Protein AF-0000000083316986 (afdb_homodimer)

Secondary structure (DSSP, 8-state):
----EEEEEEEEE---GGGGGT---TT-SS-TT---HHHHHTT-TTEEEEE-TTEEEEE-TTSB--SGGGEEE--GGGS-TT--HHHHHHHHHHHHHHHHHHHHHHHHHHHHHHTT-/----EEEEEEEEE---GGGGGT---TT-SS-TT---HHHHHTT-TTEEEEE--SEEEEE-TTSB--SGGGEEE--GGGS-TT--HHHHHHHHHHHHHHHHHHHHHHHHHHHHHHTT-

Structure (mmCIF, N/CA/C/O backbone):
data_AF-0000000083316986-model_v1
#
loop_
_entity.id
_entity.type
_entity.pdbx_description
1 polymer 'Uncharacterized protein'
#
loop_
_atom_site.group_PDB
_atom_site.id
_atom_site.type_symbol
_atom_site.label_atom_id
_atom_site.label_alt_id
_atom_site.label_comp_id
_atom_site.label_asym_id
_atom_site.label_entity_id
_atom_site.label_seq_id
_atom_site.pdbx_PDB_ins_code
_atom_site.Cartn_x
_atom_site.Cartn_y
_atom_site.Cartn_z
_atom_site.occupancy
_atom_site.B_iso_or_equiv
_atom_site.auth_seq_id
_atom_site.auth_comp_id
_atom_site.auth_asym_id
_atom_site.auth_atom_id
_atom_site.pdbx_PDB_model_num
ATOM 1 N N . MET A 1 1 ? -12.305 3.221 -19.312 1 40.53 1 MET A N 1
ATOM 2 C CA . MET A 1 1 ? -11.391 2.355 -18.562 1 40.53 1 MET A CA 1
ATOM 3 C C . MET A 1 1 ? -11.406 2.691 -17.078 1 40.53 1 MET A C 1
ATOM 5 O O . MET A 1 1 ? -11.281 3.857 -16.703 1 40.53 1 MET A O 1
ATOM 9 N N . SER A 1 2 ? -12.07 1.958 -16.297 1 53.31 2 SER A N 1
ATOM 10 C CA . SER A 1 2 ? -12.219 2.295 -14.875 1 53.31 2 SER A CA 1
ATOM 11 C C . SER A 1 2 ? -10.852 2.475 -14.211 1 53.31 2 SER A C 1
ATOM 13 O O . SER A 1 2 ? -9.992 1.601 -14.305 1 53.31 2 SER A O 1
ATOM 15 N N . THR A 1 3 ? -10.484 3.779 -13.906 1 81.5 3 THR A N 1
ATOM 16 C CA . THR A 1 3 ? -9.156 4.102 -13.398 1 81.5 3 THR A CA 1
ATOM 17 C C . THR A 1 3 ? -9.047 3.77 -11.914 1 81.5 3 THR A C 1
ATOM 19 O O . THR A 1 3 ? -10.008 3.961 -11.156 1 81.5 3 THR A O 1
ATOM 22 N N . PHE A 1 4 ? -8.289 2.762 -11.609 1 90.69 4 PHE A N 1
ATOM 23 C CA . PHE A 1 4 ? -8.008 2.459 -10.211 1 90.69 4 PHE A CA 1
ATOM 24 C C . PHE A 1 4 ? -6.684 3.076 -9.773 1 90.69 4 PHE A C 1
ATOM 26 O O . PHE A 1 4 ? -5.879 3.482 -10.617 1 90.69 4 PHE A O 1
ATOM 33 N N . THR A 1 5 ? -6.695 3.309 -8.461 1 94.31 5 THR A N 1
ATOM 34 C CA . THR A 1 5 ? -5.473 3.785 -7.828 1 94.31 5 THR A CA 1
ATOM 35 C C . THR A 1 5 ? -5.102 2.91 -6.633 1 94.31 5 THR A C 1
ATOM 37 O O . THR A 1 5 ? -5.969 2.523 -5.852 1 94.31 5 THR A O 1
ATOM 40 N N . HIS A 1 6 ? -3.85 2.553 -6.59 1 97.38 6 HIS A N 1
ATOM 41 C CA . HIS A 1 6 ? -3.402 1.871 -5.383 1 97.38 6 HIS A CA 1
ATOM 42 C C . HIS A 1 6 ? -3.041 2.869 -4.289 1 97.38 6 HIS A C 1
ATOM 44 O O . HIS A 1 6 ? -2.527 3.953 -4.574 1 97.38 6 HIS A O 1
ATOM 50 N N . VAL A 1 7 ? -3.34 2.502 -3.061 1 97.62 7 VAL A N 1
ATOM 51 C CA . VAL A 1 7 ? -2.943 3.291 -1.898 1 97.62 7 VAL A CA 1
ATOM 52 C C . VAL A 1 7 ? -2.293 2.387 -0.856 1 97.62 7 VAL A C 1
ATOM 54 O O . VAL A 1 7 ? -2.605 1.195 -0.778 1 97.62 7 VAL A O 1
ATOM 57 N N . ILE A 1 8 ? -1.372 2.865 -0.133 1 98.31 8 ILE A N 1
ATOM 58 C CA . ILE A 1 8 ? -0.843 2.207 1.057 1 98.31 8 ILE A CA 1
ATOM 59 C C . ILE A 1 8 ? -1.399 2.881 2.311 1 98.31 8 ILE A C 1
ATOM 61 O O . ILE A 1 8 ? -1.263 4.094 2.482 1 98.31 8 ILE A O 1
ATOM 65 N N . LEU A 1 9 ? -1.997 2.072 3.156 1 97.75 9 LEU A N 1
ATOM 66 C CA . LEU A 1 9 ? -2.619 2.584 4.371 1 97.75 9 LEU A CA 1
ATOM 67 C C . LEU A 1 9 ? -1.947 2.004 5.613 1 97.75 9 LEU A C 1
ATOM 69 O O . LEU A 1 9 ? -1.466 0.87 5.59 1 97.75 9 LEU A O 1
ATOM 73 N N . GLU A 1 10 ? -1.905 2.77 6.645 1 96.88 10 GLU A N 1
ATOM 74 C CA . GLU A 1 10 ? -1.65 2.299 8.008 1 96.88 10 GLU A CA 1
ATOM 75 C C . GLU A 1 10 ? -2.953 2.107 8.773 1 96.88 10 GLU A C 1
ATOM 77 O O . GLU A 1 10 ? -3.678 3.072 9.031 1 96.88 10 GLU A O 1
ATOM 82 N N . VAL A 1 11 ? -3.23 0.905 9.125 1 96.19 11 VAL A N 1
ATOM 83 C CA . VAL A 1 11 ? -4.5 0.536 9.75 1 96.19 11 VAL A CA 1
ATOM 84 C C . VAL A 1 11 ? -4.293 0.302 11.242 1 96.19 11 VAL A C 1
ATOM 86 O O . VAL A 1 11 ? -3.322 -0.34 11.648 1 96.19 11 VAL A O 1
ATOM 89 N N . PHE A 1 12 ? -5.234 0.828 12.008 1 95.5 12 PHE A N 1
ATOM 90 C CA . PHE A 1 12 ? -5.191 0.721 13.461 1 95.5 12 PHE A CA 1
ATOM 91 C C . PHE A 1 12 ? -6.512 0.183 14 1 95.5 12 PHE A C 1
ATOM 93 O O . PHE A 1 12 ? -7.543 0.269 13.336 1 95.5 12 PHE A O 1
ATOM 100 N N . CYS A 1 13 ? -6.469 -0.43 15.141 1 94.81 13 CYS A N 1
ATOM 101 C CA . CYS A 1 13 ? -7.652 -0.893 15.852 1 94.81 13 CYS A CA 1
ATOM 102 C C . CYS A 1 13 ? -7.914 -0.037 17.094 1 94.81 13 CYS A C 1
ATOM 104 O O . CYS A 1 13 ? -7.047 0.09 17.953 1 94.81 13 CYS A O 1
ATOM 106 N N . SER A 1 14 ? -9.094 0.547 17.203 1 92.75 14 SER A N 1
ATOM 107 C CA . SER A 1 14 ? -9.438 1.402 18.344 1 92.75 14 SER A CA 1
ATOM 108 C C . SER A 1 14 ? -10.242 0.64 19.391 1 92.75 14 SER A C 1
ATOM 110 O O . SER A 1 14 ? -10.867 1.246 20.25 1 92.75 14 SER A O 1
ATOM 112 N N . PHE A 1 15 ? -10.328 -0.615 19.281 1 91.31 15 PHE A N 1
ATOM 113 C CA . PHE A 1 15 ? -11.016 -1.422 20.281 1 91.31 15 PHE A CA 1
ATOM 114 C C . PHE A 1 15 ? -10.406 -1.208 21.656 1 91.31 15 PHE A C 1
ATOM 116 O O . PHE A 1 15 ? -9.195 -1.34 21.844 1 91.31 15 PHE A O 1
ATOM 123 N N . SER A 1 16 ? -11.258 -0.83 22.578 1 89.31 16 SER A N 1
ATOM 124 C CA . SER A 1 16 ? -10.797 -0.503 23.922 1 89.31 16 SER A CA 1
ATOM 125 C C . SER A 1 16 ? -11.367 -1.472 24.953 1 89.31 16 SER A C 1
ATOM 127 O O . SER A 1 16 ? -12.188 -2.33 24.625 1 89.31 16 SER A O 1
ATOM 129 N N . ASP A 1 17 ? -10.922 -1.308 26.156 1 88.62 17 ASP A N 1
ATOM 130 C CA . ASP A 1 17 ? -11.43 -2.111 27.266 1 88.62 17 ASP A CA 1
ATOM 131 C C . ASP A 1 17 ? -12.93 -1.888 27.469 1 88.62 17 ASP A C 1
ATOM 133 O O . ASP A 1 17 ? -13.648 -2.803 27.875 1 88.62 17 ASP A O 1
ATOM 137 N N . GLU A 1 18 ? -13.375 -0.744 27.188 1 89.94 18 GLU A N 1
ATOM 138 C CA . GLU A 1 18 ? -14.797 -0.436 27.328 1 89.94 18 GLU A CA 1
ATOM 139 C C . GLU A 1 18 ? -15.633 -1.249 26.344 1 89.94 18 GLU A C 1
ATOM 141 O O . GLU A 1 18 ? -16.781 -1.581 26.625 1 89.94 18 GLU A O 1
ATOM 146 N N . ASP A 1 19 ? -14.961 -1.621 25.234 1 89.56 19 ASP A N 1
ATOM 147 C CA . ASP A 1 19 ? -15.664 -2.367 24.188 1 89.56 19 ASP A CA 1
ATOM 148 C C . ASP A 1 19 ? -15.695 -3.859 24.516 1 89.56 19 ASP A C 1
ATOM 150 O O . ASP A 1 19 ? -16.453 -4.613 23.906 1 89.56 19 ASP A O 1
ATOM 154 N N . ALA A 1 20 ? -14.898 -4.246 25.453 1 86.94 20 ALA A N 1
ATOM 155 C CA . ALA A 1 20 ? -14.742 -5.664 25.766 1 86.94 20 ALA A CA 1
ATOM 156 C C . ALA A 1 20 ? -16.078 -6.273 26.203 1 86.94 20 ALA A C 1
ATOM 158 O O . ALA A 1 20 ? -16.312 -7.465 25.984 1 86.94 20 ALA A O 1
ATOM 159 N N . ASN A 1 21 ? -16.875 -5.426 26.797 1 89.56 21 ASN A N 1
ATOM 160 C CA . ASN A 1 21 ? -18.172 -5.902 27.266 1 89.56 21 ASN A CA 1
ATOM 161 C C . ASN A 1 21 ? -19.047 -6.348 26.109 1 89.56 21 ASN A C 1
ATOM 163 O O . ASN A 1 21 ? -19.906 -7.23 26.266 1 89.56 21 ASN A O 1
ATOM 167 N N . GLU A 1 22 ? -18.938 -5.734 24.969 1 89 22 GLU A N 1
ATOM 168 C CA . GLU A 1 22 ? -19.734 -6.062 23.797 1 89 22 GLU A CA 1
ATOM 169 C C . GLU A 1 22 ? -19.125 -7.242 23.031 1 89 22 GLU A C 1
ATOM 171 O O . GLU A 1 22 ? -19.797 -7.859 22.203 1 89 22 GLU A O 1
ATOM 176 N N . GLY A 1 23 ? -17.891 -7.539 23.344 1 88.88 23 GLY A N 1
ATOM 177 C CA . GLY A 1 23 ? -17.203 -8.625 22.656 1 88.88 23 GLY A CA 1
ATOM 178 C C . GLY A 1 23 ? -16.547 -8.195 21.359 1 88.88 23 GLY A C 1
ATOM 179 O O . GLY A 1 23 ? -16.953 -7.191 20.766 1 88.88 23 GLY A O 1
ATOM 180 N N . ALA A 1 24 ? -15.625 -8.922 20.969 1 88.5 24 ALA A N 1
ATOM 181 C CA . ALA A 1 24 ? -14.953 -8.672 19.703 1 88.5 24 ALA A CA 1
ATOM 182 C C . ALA A 1 24 ? -15.805 -9.133 18.531 1 88.5 24 ALA A C 1
ATOM 184 O O . ALA A 1 24 ? -16.531 -10.125 18.641 1 88.5 24 ALA A O 1
ATOM 185 N N . PRO A 1 25 ? -15.695 -8.391 17.453 1 91.31 25 PRO A N 1
ATOM 186 C CA . PRO A 1 25 ? -16.406 -8.891 16.281 1 91.31 25 PRO A CA 1
ATOM 187 C C . PRO A 1 25 ? -15.984 -10.297 15.875 1 91.31 25 PRO A C 1
ATOM 189 O O . PRO A 1 25 ? -14.82 -10.664 16.047 1 91.31 25 PRO A O 1
ATOM 192 N N . SER A 1 26 ? -16.875 -11.07 15.273 1 90.88 26 SER A N 1
ATOM 193 C CA . SER A 1 26 ? -16.609 -12.461 14.922 1 90.88 26 SER A CA 1
ATOM 194 C C . SER A 1 26 ? -15.594 -12.562 13.789 1 90.88 26 SER A C 1
ATOM 196 O O . SER A 1 26 ? -14.914 -13.578 13.648 1 90.88 26 SER A O 1
ATOM 198 N N . TYR A 1 27 ? -15.516 -11.523 13.055 1 91.25 27 TYR A N 1
ATOM 199 C CA . TYR A 1 27 ? -14.625 -11.547 11.898 1 91.25 27 TYR A CA 1
ATOM 200 C C . TYR A 1 27 ? -13.219 -11.125 12.273 1 91.25 27 TYR A C 1
ATOM 202 O O . TYR A 1 27 ? -12.328 -11.062 11.422 1 91.25 27 TYR A O 1
ATOM 210 N N . CYS A 1 28 ? -13.016 -10.805 13.531 1 90.75 28 CYS A N 1
ATOM 211 C CA . CYS A 1 28 ? -11.672 -10.445 13.969 1 90.75 28 CYS A CA 1
ATOM 212 C C . CYS A 1 28 ? -10.742 -11.656 13.914 1 90.75 28 CYS A C 1
ATOM 214 O O . CYS A 1 28 ? -10.844 -12.562 14.734 1 90.75 28 CYS A O 1
ATOM 216 N N . LYS A 1 29 ? -9.867 -11.766 12.953 1 77.06 29 LYS A N 1
ATOM 217 C CA . LYS A 1 29 ? -9.07 -12.945 12.617 1 77.06 29 LYS A CA 1
ATOM 218 C C . LYS A 1 29 ? -7.805 -13.016 13.469 1 77.06 29 LYS A C 1
ATOM 220 O O . LYS A 1 29 ? -7.234 -14.094 13.648 1 77.06 29 LYS A O 1
ATOM 225 N N . ARG A 1 30 ? -7.227 -11.93 13.938 1 79.12 30 ARG A N 1
ATOM 226 C CA . ARG A 1 30 ? -5.922 -11.906 14.594 1 79.12 30 ARG A CA 1
ATOM 227 C C . ARG A 1 30 ? -6.043 -11.438 16.047 1 79.12 30 ARG A C 1
ATOM 229 O O . ARG A 1 30 ? -5.105 -10.867 16.594 1 79.12 30 ARG A O 1
ATOM 236 N N . ASN A 1 31 ? -7.125 -11.711 16.562 1 82 31 ASN A N 1
ATOM 237 C CA . ASN A 1 31 ? -7.387 -11.18 17.906 1 82 31 ASN A CA 1
ATOM 238 C C . ASN A 1 31 ? -7.539 -9.664 17.875 1 82 31 ASN A C 1
ATOM 240 O O . ASN A 1 31 ? -6.969 -8.992 17.016 1 82 31 ASN A O 1
ATOM 244 N N . VAL A 1 32 ? -8.227 -9.219 18.828 1 84.56 32 VAL A N 1
ATOM 245 C CA . VAL A 1 32 ? -8.484 -7.793 18.953 1 84.56 32 VAL A CA 1
ATOM 246 C C . VAL A 1 32 ? -7.168 -7.039 19.125 1 84.56 32 VAL A C 1
ATOM 248 O O . VAL A 1 32 ? -6.273 -7.492 19.844 1 84.56 32 VAL A O 1
ATOM 251 N N . GLY A 1 33 ? -7.078 -5.902 18.422 1 86.75 33 GLY A N 1
ATOM 252 C CA . GLY A 1 33 ? -5.875 -5.094 18.516 1 86.75 33 GLY A CA 1
ATOM 253 C C . GLY A 1 33 ? -4.906 -5.32 17.375 1 86.75 33 GLY A C 1
ATOM 254 O O . GLY A 1 33 ? -3.938 -4.578 17.219 1 86.75 33 GLY A O 1
ATOM 255 N N . ASN A 1 34 ? -5.156 -6.348 16.625 1 89.75 34 ASN A N 1
ATOM 256 C CA . ASN A 1 34 ? -4.328 -6.656 15.461 1 89.75 34 ASN A CA 1
ATOM 257 C C . ASN A 1 34 ? -5.098 -6.461 14.156 1 89.75 34 ASN A C 1
ATOM 259 O O . ASN A 1 34 ? -5.57 -7.426 13.555 1 89.75 34 ASN A O 1
ATOM 263 N N . PRO A 1 35 ? -5.164 -5.215 13.664 1 93.56 35 PRO A N 1
ATOM 264 C CA . PRO A 1 35 ? -6.004 -4.898 12.508 1 93.56 35 PRO A CA 1
ATOM 265 C C . PRO A 1 35 ? -5.406 -5.391 11.195 1 93.56 35 PRO A C 1
ATOM 267 O O . PRO A 1 35 ? -4.234 -5.781 11.148 1 93.56 35 PRO A O 1
ATOM 270 N N . GLY A 1 36 ? -6.148 -5.41 10.203 1 93 36 GLY A N 1
ATOM 271 C CA . GLY A 1 36 ? -5.762 -5.781 8.852 1 93 36 GLY A CA 1
ATOM 272 C C . GLY A 1 36 ? -6.867 -5.57 7.836 1 93 36 GLY A C 1
ATOM 273 O O . GLY A 1 36 ? -7.809 -4.809 8.086 1 93 36 GLY A O 1
ATOM 274 N N . TYR A 1 37 ? -6.699 -6.16 6.723 1 94.94 37 TYR A N 1
ATOM 275 C CA . TYR A 1 37 ? -7.672 -6.004 5.648 1 94.94 37 TYR A CA 1
ATOM 276 C C . TYR A 1 37 ? -9.055 -6.48 6.086 1 94.94 37 TYR A C 1
ATOM 278 O O . TYR A 1 37 ? -10.07 -5.914 5.684 1 94.94 37 TYR A O 1
ATOM 286 N N . HIS A 1 38 ? -9.07 -7.543 6.902 1 94.06 38 HIS A N 1
ATOM 287 C CA . HIS A 1 38 ? -10.344 -8.094 7.359 1 94.06 38 HIS A CA 1
ATOM 288 C C . HIS A 1 38 ? -11.188 -7.027 8.055 1 94.06 38 HIS A C 1
ATOM 290 O O . HIS A 1 38 ? -12.414 -7.082 8.023 1 94.06 38 HIS A O 1
ATOM 296 N N . CYS A 1 39 ? -10.5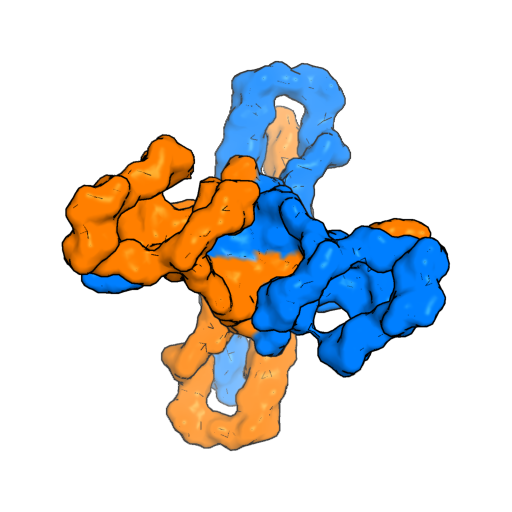47 -6.074 8.703 1 94.94 39 CYS A N 1
ATOM 297 C CA . CYS A 1 39 ? -11.273 -4.988 9.359 1 94.94 39 CYS A CA 1
ATOM 298 C C . CYS A 1 39 ? -11.93 -4.074 8.328 1 94.94 39 CYS A C 1
ATOM 300 O O . CYS A 1 39 ? -13.078 -3.666 8.5 1 94.94 39 CYS A O 1
ATOM 302 N N . LEU A 1 40 ? -11.156 -3.729 7.289 1 93.94 40 LEU A N 1
ATOM 303 C CA . LEU A 1 40 ? -11.656 -2.863 6.227 1 93.94 40 LEU A CA 1
ATOM 304 C C . LEU A 1 40 ? -12.789 -3.541 5.457 1 93.94 40 LEU A C 1
ATOM 306 O O . LEU A 1 40 ? -13.828 -2.934 5.215 1 93.94 40 LEU A O 1
ATOM 310 N N . GLU A 1 41 ? -12.539 -4.777 5.156 1 92.44 41 GLU A N 1
ATOM 311 C CA . GLU A 1 41 ? -13.484 -5.562 4.375 1 92.44 41 GLU A CA 1
ATOM 312 C C . GLU A 1 41 ? -14.844 -5.633 5.07 1 92.44 41 GLU A C 1
ATOM 314 O O . GLU A 1 41 ? -15.883 -5.59 4.41 1 92.44 41 GLU A O 1
ATOM 319 N N . ASN A 1 42 ? -14.82 -5.703 6.355 1 93.38 42 ASN A N 1
ATOM 320 C CA . ASN A 1 42 ? -16.062 -5.887 7.109 1 93.38 42 ASN A CA 1
ATOM 321 C C . ASN A 1 42 ? -16.562 -4.566 7.68 1 93.38 42 ASN A C 1
ATOM 323 O O . ASN A 1 42 ? -17.484 -4.555 8.5 1 93.38 42 ASN A O 1
ATOM 327 N N . LYS A 1 43 ? -15.945 -3.48 7.293 1 91.69 43 LYS A N 1
ATOM 328 C CA . LYS A 1 43 ? -16.344 -2.16 7.781 1 91.69 43 LYS A CA 1
ATOM 329 C C . LYS A 1 43 ? -16.422 -2.137 9.305 1 91.69 43 LYS A C 1
ATOM 331 O O . LYS A 1 43 ? -17.422 -1.688 9.867 1 91.69 43 LYS A O 1
ATOM 336 N N . CYS A 1 44 ? -15.406 -2.703 9.922 1 94.12 44 CYS A N 1
ATOM 337 C CA . CYS A 1 44 ? -15.336 -2.777 11.375 1 94.12 44 CYS A CA 1
ATOM 338 C C . CYS A 1 44 ? -15.469 -1.393 12 1 94.12 44 CYS A C 1
ATOM 340 O O . CYS A 1 44 ? -14.789 -0.452 11.586 1 94.12 44 CYS A O 1
ATOM 342 N N . LYS A 1 45 ? -16.328 -1.269 13.031 1 93.31 45 LYS A N 1
ATOM 343 C CA . LYS A 1 45 ? -16.562 0.027 13.664 1 93.31 45 LYS A CA 1
ATOM 344 C C . LYS A 1 45 ? -15.32 0.495 14.43 1 93.31 45 LYS A C 1
ATOM 346 O O . LYS A 1 45 ? -15.234 1.658 14.828 1 93.31 45 LYS A O 1
ATOM 351 N N . HIS A 1 46 ? -14.352 -0.385 14.68 1 93.56 46 HIS A N 1
ATOM 352 C CA . HIS A 1 46 ? -13.18 -0.056 15.477 1 93.56 46 HIS A CA 1
ATOM 353 C C . HIS A 1 46 ? -11.977 0.243 14.594 1 93.56 46 HIS A C 1
ATOM 355 O O . HIS A 1 46 ? -10.906 0.61 15.086 1 93.56 46 HIS A O 1
ATOM 361 N N . VAL A 1 47 ? -12.133 0.042 13.281 1 94.38 47 VAL A N 1
ATOM 362 C CA . VAL A 1 47 ? -10.984 0.218 12.398 1 94.38 47 VAL A CA 1
ATOM 363 C C . VAL A 1 47 ? -10.758 1.704 12.125 1 94.38 47 VAL A C 1
ATOM 365 O O . VAL A 1 47 ? -11.719 2.459 11.953 1 94.38 47 VAL A O 1
ATOM 368 N N . ALA A 1 48 ? -9.578 2.113 12.203 1 93.62 48 ALA A N 1
ATOM 369 C CA . ALA A 1 48 ? -9.109 3.416 11.742 1 93.62 48 ALA A CA 1
ATOM 370 C C . ALA A 1 48 ? -7.875 3.273 10.859 1 93.62 48 ALA A C 1
ATOM 372 O O . ALA A 1 48 ? -7.191 2.248 10.898 1 93.62 48 ALA A O 1
ATOM 373 N N . TYR A 1 49 ? -7.715 4.27 10.023 1 95.5 49 TYR A N 1
ATOM 374 C CA . TYR A 1 49 ? -6.539 4.211 9.164 1 95.5 49 TYR A CA 1
ATOM 375 C C . TYR A 1 49 ? -6.094 5.605 8.75 1 95.5 49 TYR A C 1
ATOM 377 O O . TYR A 1 49 ? -6.867 6.562 8.844 1 95.5 49 TYR A O 1
ATOM 385 N N . THR A 1 50 ? -4.848 5.73 8.375 1 95.81 50 THR A N 1
ATOM 386 C CA . THR A 1 50 ? -4.258 6.906 7.742 1 95.81 50 THR A CA 1
ATOM 387 C C . THR A 1 50 ? -3.398 6.508 6.547 1 95.81 50 THR A C 1
ATOM 389 O O . THR A 1 50 ? -3.143 5.32 6.328 1 95.81 50 THR A O 1
ATOM 392 N N . TYR A 1 51 ? -3.109 7.453 5.695 1 95.81 51 TYR A N 1
ATOM 393 C CA . TYR A 1 51 ? -2.256 7.18 4.543 1 95.81 51 TYR A CA 1
ATOM 394 C C . TYR A 1 51 ? -0.802 7.012 4.973 1 95.81 51 TYR A C 1
ATOM 396 O O . TYR A 1 51 ? -0.387 7.539 6.008 1 95.81 51 TYR A O 1
ATOM 404 N N . ALA A 1 52 ? -0.053 6.215 4.289 1 96.19 52 ALA A N 1
ATOM 405 C CA . ALA A 1 52 ? 1.382 6.012 4.473 1 96.19 52 ALA A CA 1
ATOM 406 C C . ALA A 1 52 ? 2.18 6.699 3.369 1 96.19 52 ALA A C 1
ATOM 408 O O . ALA A 1 52 ? 2.377 6.129 2.293 1 96.19 52 ALA A O 1
ATOM 409 N N . PRO A 1 53 ? 2.67 7.922 3.584 1 96.56 53 PRO A N 1
ATOM 410 C CA . PRO A 1 53 ? 3.34 8.688 2.529 1 96.56 53 PRO A CA 1
ATOM 411 C C . PRO A 1 53 ? 4.793 8.266 2.328 1 96.56 53 PRO A C 1
ATOM 413 O O . PRO A 1 53 ? 5.488 7.945 3.299 1 96.56 53 PRO A O 1
ATOM 416 N N . ASN A 1 54 ? 5.27 8.312 1.115 1 98.06 54 ASN A N 1
ATOM 417 C CA . ASN A 1 54 ? 6.66 8.07 0.749 1 98.06 54 ASN A CA 1
ATOM 418 C C . ASN A 1 54 ? 7.164 6.742 1.315 1 98.06 54 ASN A C 1
ATOM 420 O O . ASN A 1 54 ? 8.203 6.699 1.972 1 98.06 54 ASN A O 1
ATOM 424 N N . GLU A 1 55 ? 6.477 5.73 1.04 1 98.25 55 GLU A N 1
ATOM 425 C CA . GLU A 1 55 ? 6.773 4.402 1.57 1 98.25 55 GLU A CA 1
ATOM 426 C C . GLU A 1 55 ? 6.891 3.375 0.448 1 98.25 55 GLU A C 1
ATOM 428 O O . GLU A 1 55 ? 6.117 3.398 -0.509 1 98.25 55 GLU A O 1
ATOM 433 N N . ILE A 1 56 ? 7.902 2.533 0.471 1 98.81 56 ILE A N 1
ATOM 434 C CA . ILE A 1 56 ? 7.93 1.32 -0.337 1 98.81 56 ILE A CA 1
ATOM 435 C C . ILE A 1 56 ? 7.539 0.119 0.522 1 98.81 56 ILE A C 1
ATOM 437 O O . ILE A 1 56 ? 7.969 0.007 1.673 1 98.81 56 ILE A O 1
ATOM 441 N N . ALA A 1 57 ? 6.707 -0.713 0.012 1 98.81 57 ALA A N 1
ATOM 442 C CA . ALA A 1 57 ? 6.18 -1.823 0.8 1 98.81 57 ALA A CA 1
ATOM 443 C C . ALA A 1 57 ? 5.867 -3.027 -0.086 1 98.81 57 ALA A C 1
ATOM 445 O O . ALA A 1 57 ? 5.562 -2.871 -1.271 1 98.81 57 ALA A O 1
ATOM 446 N N . TYR A 1 58 ? 5.953 -4.215 0.48 1 98.88 58 TYR A N 1
ATOM 447 C CA . TYR A 1 58 ? 5.473 -5.469 -0.084 1 98.88 58 TYR A CA 1
ATOM 448 C C . TYR A 1 58 ? 4.25 -5.977 0.675 1 98.88 58 TYR A C 1
ATOM 450 O O . TYR A 1 58 ? 4.25 -6.02 1.907 1 98.88 58 TYR A O 1
ATOM 458 N N . SER A 1 59 ? 3.209 -6.32 -0.057 1 98.56 59 SER A N 1
ATOM 459 C CA . SER A 1 59 ? 2.041 -6.938 0.559 1 98.56 59 SER A CA 1
ATOM 460 C C . SER A 1 59 ? 2.002 -8.438 0.29 1 98.56 59 SER A C 1
ATOM 462 O O . SER A 1 59 ? 2.381 -8.891 -0.793 1 98.56 59 SER A O 1
ATOM 464 N N . ASP A 1 60 ? 1.461 -9.148 1.251 1 97.06 60 ASP A N 1
ATOM 465 C CA . ASP A 1 60 ? 1.368 -10.602 1.128 1 97.06 60 ASP A CA 1
ATOM 466 C C . ASP A 1 60 ? 0.048 -11.016 0.481 1 97.06 60 ASP A C 1
ATOM 468 O O . ASP A 1 60 ? -0.596 -10.211 -0.196 1 97.06 60 ASP A O 1
ATOM 472 N N . ASP A 1 61 ? -0.358 -12.289 0.608 1 95 61 ASP A N 1
ATOM 473 C CA . ASP A 1 61 ? -1.518 -12.875 -0.051 1 95 61 ASP A CA 1
ATOM 474 C C . ASP A 1 61 ? -2.803 -12.156 0.345 1 95 61 ASP A C 1
ATOM 476 O O . ASP A 1 61 ? -3.787 -12.18 -0.396 1 95 61 ASP A O 1
ATOM 480 N N . ASP A 1 62 ? -2.77 -1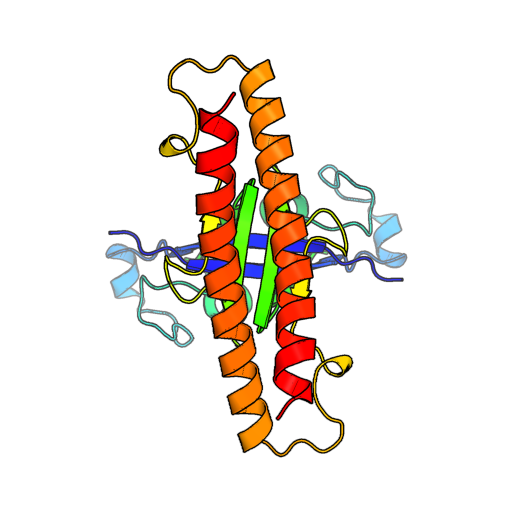1.531 1.487 1 93.44 62 ASP A N 1
ATOM 481 C CA . ASP A 1 62 ? -3.973 -10.883 2 1 93.44 62 ASP A CA 1
ATOM 482 C C . ASP A 1 62 ? -3.926 -9.375 1.762 1 93.44 62 ASP A C 1
ATOM 484 O O . ASP A 1 62 ? -4.746 -8.625 2.299 1 93.44 62 ASP A O 1
ATOM 488 N N . GLY A 1 63 ? -2.926 -8.898 1 1 96.81 63 GLY A N 1
ATOM 489 C CA . GLY A 1 63 ? -2.785 -7.469 0.75 1 96.81 63 GLY A CA 1
ATOM 490 C C . GLY A 1 63 ? -2.227 -6.707 1.937 1 96.81 63 GLY A C 1
ATOM 491 O O . GLY A 1 63 ? -2.32 -5.48 1.992 1 96.81 63 GLY A O 1
ATOM 492 N N . GLU A 1 64 ? -1.71 -7.453 2.906 1 96.88 64 GLU A N 1
ATOM 493 C CA . GLU A 1 64 ? -1.156 -6.863 4.121 1 96.88 64 GLU A CA 1
ATOM 494 C C . GLU A 1 64 ? 0.369 -6.922 4.117 1 96.88 64 GLU A C 1
ATOM 496 O O . GLU A 1 64 ? 0.959 -7.848 3.557 1 96.88 64 GLU A O 1
ATOM 501 N N . VAL A 1 65 ? 0.983 -5.883 4.652 1 97.5 65 VAL A N 1
ATOM 502 C CA . VAL A 1 65 ? 2.428 -5.906 4.852 1 97.5 65 VAL A CA 1
ATOM 503 C C . VAL A 1 65 ? 2.775 -6.828 6.02 1 97.5 65 VAL A C 1
ATOM 505 O O . VAL A 1 65 ? 2.367 -6.582 7.156 1 97.5 65 VAL A O 1
ATOM 508 N N . PRO A 1 66 ? 3.527 -7.844 5.793 1 93.88 66 PRO A N 1
ATOM 509 C CA . PRO A 1 66 ? 3.619 -8.93 6.766 1 93.88 66 PRO A CA 1
ATOM 510 C C . PRO A 1 66 ? 4.457 -8.562 7.988 1 93.88 66 PRO A C 1
ATOM 512 O O . PRO A 1 66 ? 4.227 -9.086 9.078 1 93.88 66 PRO A O 1
ATOM 515 N N . ASP A 1 67 ? 5.445 -7.766 7.855 1 90.81 67 ASP A N 1
ATOM 516 C CA . ASP A 1 67 ? 6.305 -7.402 8.977 1 90.81 67 ASP A CA 1
ATOM 517 C C . ASP A 1 67 ? 7.039 -6.094 8.703 1 90.81 67 ASP A C 1
ATOM 519 O O . ASP A 1 67 ? 6.875 -5.492 7.645 1 90.81 67 ASP A O 1
ATOM 523 N N . GLY A 1 68 ? 7.738 -5.68 9.703 1 88.75 68 GLY A N 1
ATOM 524 C CA . GLY A 1 68 ? 8.414 -4.395 9.633 1 88.75 68 GLY A CA 1
ATOM 525 C C . GLY A 1 68 ? 9.516 -4.352 8.594 1 88.75 68 GLY A C 1
ATOM 526 O O . GLY A 1 68 ? 9.953 -3.271 8.188 1 88.75 68 GLY A O 1
ATOM 527 N N . GLU A 1 69 ? 10.008 -5.5 8.141 1 94.38 69 GLU A N 1
ATOM 528 C CA . GLU A 1 69 ? 11.07 -5.547 7.141 1 94.38 69 GLU A CA 1
ATOM 529 C C . GLU A 1 69 ? 10.508 -5.387 5.73 1 94.38 69 GLU A C 1
ATOM 531 O O . GLU A 1 69 ? 11.258 -5.156 4.777 1 94.38 69 GLU A O 1
ATOM 536 N N . SER A 1 70 ? 9.227 -5.449 5.621 1 97.81 70 SER A N 1
ATOM 537 C CA . SER A 1 70 ? 8.594 -5.441 4.309 1 97.81 70 SER A CA 1
ATOM 538 C C . SER A 1 70 ? 8.125 -4.039 3.928 1 97.81 70 SER A C 1
ATOM 540 O O . SER A 1 70 ? 7.398 -3.865 2.949 1 97.81 70 SER A O 1
ATOM 542 N N . CYS A 1 71 ? 8.492 -3.123 4.711 1 97.94 71 CYS A N 1
ATOM 543 C CA . CYS A 1 71 ? 8.086 -1.75 4.434 1 97.94 71 CYS A CA 1
ATOM 544 C C . CYS A 1 71 ? 9.078 -0.757 5.035 1 97.94 71 CYS A C 1
ATOM 546 O O . CYS A 1 71 ? 9.617 -0.992 6.117 1 97.94 71 CYS A O 1
ATOM 548 N N . ILE A 1 72 ? 9.328 0.306 4.301 1 97.94 72 ILE A N 1
ATOM 549 C CA . ILE A 1 72 ? 10.156 1.401 4.797 1 97.94 72 ILE A CA 1
ATOM 550 C C . ILE A 1 72 ? 9.625 2.73 4.266 1 97.94 72 ILE A C 1
ATOM 552 O O . ILE A 1 72 ? 9.383 2.875 3.062 1 97.94 72 ILE A O 1
ATOM 556 N N . GLY A 1 73 ? 9.305 3.605 5.129 1 97.12 73 GLY A N 1
ATOM 557 C CA . GLY A 1 73 ? 8.945 4.969 4.77 1 97.12 73 GLY A CA 1
ATOM 558 C C . GLY A 1 73 ? 10.086 5.953 4.949 1 97.12 73 GLY A C 1
ATOM 559 O O . GLY A 1 73 ? 10.969 5.742 5.785 1 97.12 73 GLY A O 1
ATOM 560 N N . LEU A 1 74 ? 10.016 7.004 4.105 1 96.56 74 LEU A N 1
ATOM 561 C CA . LEU A 1 74 ? 10.977 8.078 4.32 1 96.56 74 LEU A CA 1
ATOM 562 C C . LEU A 1 74 ? 10.719 8.781 5.648 1 96.56 74 LEU A C 1
ATOM 564 O O . LEU A 1 74 ? 9.781 9.578 5.762 1 96.56 74 LEU A O 1
ATOM 568 N N . GLY A 1 75 ? 11.477 8.445 6.648 1 87.38 75 GLY A N 1
ATOM 569 C CA . GLY A 1 75 ? 11.25 8.953 7.992 1 87.38 75 GLY A CA 1
ATOM 570 C C . GLY A 1 75 ? 12.266 10 8.414 1 87.38 75 GLY A C 1
ATOM 571 O O . GLY A 1 75 ? 13.219 10.273 7.688 1 87.38 75 GLY A O 1
ATOM 572 N N . GLY A 1 76 ? 11.914 10.602 9.539 1 82.31 76 GLY A N 1
ATOM 573 C CA . GLY A 1 76 ? 12.742 11.664 10.094 1 82.31 76 GLY A CA 1
ATOM 574 C C . GLY A 1 76 ? 14.18 11.242 10.32 1 82.31 76 GLY A C 1
ATOM 575 O O . GLY A 1 76 ? 15.102 12.047 10.156 1 82.31 76 GLY A O 1
ATOM 576 N N . GLU A 1 77 ? 14.406 9.938 10.594 1 86.19 77 GLU A N 1
ATOM 577 C CA . GLU A 1 77 ? 15.758 9.453 10.859 1 86.19 77 GLU A CA 1
ATOM 578 C C . GLU A 1 77 ? 16.562 9.344 9.562 1 86.19 77 GLU A C 1
ATOM 580 O O . GLU A 1 77 ? 17.797 9.25 9.602 1 86.19 77 GLU A O 1
ATOM 585 N N . MET A 1 78 ? 15.898 9.414 8.484 1 92.62 78 MET A N 1
ATOM 586 C CA . MET A 1 78 ? 16.562 9.273 7.191 1 92.62 78 MET A CA 1
ATOM 587 C C . MET A 1 78 ? 16.953 10.633 6.621 1 92.62 78 MET A C 1
ATOM 589 O O . MET A 1 78 ? 17.688 10.719 5.645 1 92.62 78 MET A O 1
ATOM 593 N N . LEU A 1 79 ? 16.422 11.602 7.199 1 90.19 79 LEU A N 1
ATOM 594 C CA . LEU A 1 79 ? 16.688 12.961 6.734 1 90.19 79 LEU A CA 1
ATOM 595 C C . LEU A 1 79 ? 17.703 13.656 7.645 1 90.19 79 LEU A C 1
ATOM 597 O O . LEU A 1 79 ? 17.719 13.422 8.852 1 90.19 79 LEU A O 1
ATOM 601 N N . PRO A 1 80 ? 18.516 14.594 7.039 1 86.69 80 PRO A N 1
ATOM 602 C CA . PRO A 1 80 ? 19.406 15.383 7.887 1 86.69 80 PRO A CA 1
ATOM 603 C C . PRO A 1 80 ? 18.656 16.266 8.883 1 86.69 80 PRO A C 1
ATOM 605 O O . PRO A 1 80 ? 17.594 16.812 8.547 1 86.69 80 PRO A O 1
ATOM 608 N N . PRO A 1 81 ? 19.109 16.422 10.18 1 83.31 81 PRO A N 1
ATOM 609 C CA . PRO A 1 81 ? 18.406 17.172 11.227 1 83.31 81 PRO A CA 1
ATOM 610 C C . PRO A 1 81 ? 18.125 18.609 10.828 1 83.31 81 PRO A C 1
ATOM 612 O O . PRO A 1 81 ? 17.094 19.172 11.211 1 83.31 81 PRO A O 1
ATOM 615 N N . ASN A 1 82 ? 18.875 19.281 9.992 1 85.12 82 ASN A N 1
ATOM 616 C CA . ASN A 1 82 ? 18.688 20.688 9.656 1 85.12 82 ASN A CA 1
ATOM 617 C C . ASN A 1 82 ? 18.453 20.891 8.164 1 85.12 82 ASN A C 1
ATOM 619 O O . ASN A 1 82 ? 18.828 21.922 7.598 1 85.12 82 ASN A O 1
ATOM 623 N N . ALA A 1 83 ? 17.844 19.922 7.727 1 84.75 83 ALA A N 1
ATOM 624 C CA . ALA A 1 83 ? 17.594 20.047 6.293 1 84.75 83 ALA A CA 1
ATOM 625 C C . ALA A 1 83 ? 16.562 21.125 6.004 1 84.75 83 ALA A C 1
ATOM 627 O O . ALA A 1 83 ? 15.531 21.203 6.68 1 84.75 83 ALA A O 1
ATOM 628 N N . LYS A 1 84 ? 16.844 22.047 5.062 1 90.94 84 LYS A N 1
ATOM 629 C CA . LYS A 1 84 ? 15.898 23.047 4.59 1 90.94 84 LYS A CA 1
ATOM 630 C C . LYS A 1 84 ? 14.82 22.422 3.711 1 90.94 84 LYS A C 1
ATOM 632 O O . LYS A 1 84 ? 15 21.312 3.215 1 90.94 84 LYS A O 1
ATOM 637 N N . GLU A 1 85 ? 13.68 23.016 3.568 1 90.38 85 GLU A N 1
ATOM 638 C CA . GLU A 1 85 ? 12.539 22.5 2.805 1 90.38 85 GLU A CA 1
ATOM 639 C C . GLU A 1 85 ? 12.961 22.094 1.397 1 90.38 85 GLU A C 1
ATOM 641 O O . GLU A 1 85 ? 12.531 21.047 0.897 1 90.38 85 GLU A O 1
ATOM 646 N N . THR A 1 86 ? 13.734 22.906 0.772 1 92.31 86 THR A N 1
ATOM 647 C CA . THR A 1 86 ? 14.195 22.609 -0.579 1 92.31 86 THR A CA 1
ATOM 648 C C . THR A 1 86 ? 15 21.312 -0.601 1 92.31 86 THR A C 1
ATOM 650 O O . THR A 1 86 ? 14.836 20.484 -1.506 1 92.31 86 THR A O 1
ATOM 653 N N . GLN A 1 87 ? 15.844 21.125 0.355 1 91.81 87 GLN A N 1
ATOM 654 C CA . GLN A 1 87 ? 16.641 19.906 0.463 1 91.81 87 GLN A CA 1
ATOM 655 C C . GLN A 1 87 ? 15.742 18.703 0.721 1 91.81 87 GLN A C 1
ATOM 657 O O . GLN A 1 87 ? 15.984 17.609 0.174 1 91.81 87 GLN A O 1
ATOM 662 N N . ILE A 1 88 ? 14.766 18.875 1.518 1 93 88 ILE A N 1
ATOM 663 C CA . ILE A 1 88 ? 13.828 17.797 1.817 1 93 88 ILE A CA 1
ATOM 664 C C . ILE A 1 88 ? 13.133 17.359 0.536 1 93 88 ILE A C 1
ATOM 666 O O . ILE A 1 88 ? 12.984 16.156 0.288 1 93 88 ILE A O 1
ATOM 670 N N . ASN A 1 89 ? 12.703 18.281 -0.257 1 94.31 89 ASN A N 1
ATOM 671 C CA . ASN A 1 89 ? 12.047 17.953 -1.519 1 94.31 89 ASN A CA 1
ATOM 672 C C . ASN A 1 89 ? 12.969 17.188 -2.451 1 94.31 89 ASN A C 1
ATOM 674 O O . ASN A 1 89 ? 12.539 16.25 -3.123 1 94.31 89 ASN A O 1
ATOM 678 N N . ASP A 1 90 ? 14.211 17.609 -2.473 1 95 90 ASP A N 1
ATOM 679 C CA . ASP A 1 90 ? 15.188 16.906 -3.285 1 95 90 ASP A CA 1
ATOM 680 C C . ASP A 1 90 ? 15.367 15.469 -2.799 1 95 90 ASP A C 1
ATOM 682 O O . ASP A 1 90 ? 15.445 14.539 -3.605 1 95 90 ASP A O 1
ATOM 686 N N . LEU A 1 91 ? 15.422 15.273 -1.521 1 95.81 91 LEU A N 1
ATOM 687 C CA . LEU A 1 91 ? 15.617 13.945 -0.938 1 95.81 91 LEU A CA 1
ATOM 688 C C . LEU A 1 91 ? 14.391 13.07 -1.153 1 95.81 91 LEU A C 1
ATOM 690 O O . LEU A 1 91 ? 14.516 11.859 -1.367 1 95.81 91 LEU A O 1
ATOM 694 N N . LYS A 1 92 ? 13.234 13.648 -1.083 1 96.12 92 LYS A N 1
ATOM 695 C CA . LYS A 1 92 ? 12.016 12.922 -1.434 1 96.12 92 LYS A CA 1
ATOM 696 C C . LYS A 1 92 ? 12.062 12.438 -2.879 1 96.12 92 LYS A C 1
ATOM 698 O O . LYS A 1 92 ? 11.664 11.312 -3.172 1 96.12 92 LYS A O 1
ATOM 703 N N . GLY A 1 93 ? 12.445 13.352 -3.725 1 96.94 93 GLY A N 1
ATOM 704 C CA . GLY A 1 93 ? 12.617 12.977 -5.117 1 96.94 93 GLY A CA 1
ATOM 705 C C . GLY A 1 93 ? 13.586 11.82 -5.305 1 96.94 93 GLY A C 1
ATOM 706 O O . GLY A 1 93 ? 13.328 10.906 -6.086 1 96.94 93 GLY A O 1
ATOM 707 N N . LEU A 1 94 ? 14.719 11.852 -4.613 1 97.62 94 LEU A N 1
ATOM 708 C CA . LEU A 1 94 ? 15.703 10.773 -4.66 1 97.62 94 LEU A CA 1
ATOM 709 C C . LEU A 1 94 ? 15.102 9.469 -4.152 1 97.62 94 LEU A C 1
ATOM 711 O O . LEU A 1 94 ? 15.281 8.414 -4.77 1 97.62 94 LEU A O 1
ATOM 715 N N . TRP A 1 95 ? 14.461 9.531 -2.998 1 98.12 95 TRP A N 1
ATOM 716 C CA . TRP A 1 95 ? 13.812 8.359 -2.424 1 98.12 95 TRP A CA 1
ATOM 717 C C . TRP A 1 95 ? 12.828 7.738 -3.414 1 98.12 95 TRP A C 1
ATOM 719 O O . TRP A 1 95 ? 12.836 6.523 -3.629 1 98.12 95 TRP A O 1
ATOM 729 N N . LYS A 1 96 ? 11.992 8.586 -4.031 1 98.44 96 LYS A N 1
ATOM 730 C CA . LYS A 1 96 ? 11.055 8.117 -5.051 1 98.44 96 LYS A CA 1
ATOM 731 C C . LYS A 1 96 ? 11.789 7.41 -6.188 1 98.44 96 LYS A C 1
ATOM 733 O O . LYS A 1 96 ? 11.398 6.309 -6.59 1 98.44 96 LYS A O 1
ATOM 738 N N . GLU A 1 97 ? 12.742 8.055 -6.68 1 98.44 97 GLU A N 1
ATOM 739 C CA . GLU A 1 97 ? 13.523 7.488 -7.777 1 98.44 97 GLU A CA 1
ATOM 740 C C . GLU A 1 97 ? 14.047 6.102 -7.418 1 98.44 97 GLU A C 1
ATOM 742 O O . GLU A 1 97 ? 13.914 5.16 -8.203 1 98.44 97 GLU A O 1
ATOM 747 N N . ILE A 1 98 ? 14.656 5.977 -6.289 1 98.62 98 ILE A N 1
ATOM 748 C CA . ILE A 1 98 ? 15.242 4.723 -5.832 1 98.62 98 ILE A CA 1
ATOM 749 C C . ILE A 1 98 ? 14.148 3.67 -5.672 1 98.62 98 ILE A C 1
ATOM 751 O O . ILE A 1 98 ? 14.297 2.533 -6.133 1 98.62 98 ILE A O 1
ATOM 755 N N . CYS A 1 99 ? 13.07 4.02 -5 1 98.81 99 CYS A N 1
ATOM 756 C CA . CYS A 1 99 ? 11.992 3.068 -4.742 1 98.81 99 CYS A CA 1
ATOM 757 C C . CYS A 1 99 ? 11.406 2.543 -6.047 1 98.81 99 CYS A C 1
ATOM 759 O O . CYS A 1 99 ? 11.203 1.337 -6.203 1 98.81 99 CYS A O 1
ATOM 761 N N . VAL A 1 100 ? 11.117 3.438 -7.008 1 98.75 100 VAL A N 1
ATOM 762 C CA . VAL A 1 100 ? 10.539 3.037 -8.289 1 98.75 100 VAL A CA 1
ATOM 763 C C . VAL A 1 100 ? 11.516 2.119 -9.023 1 98.75 100 VAL A C 1
ATOM 765 O O . VAL A 1 100 ? 11.102 1.125 -9.633 1 98.75 100 VAL A O 1
ATOM 768 N N . LYS A 1 101 ? 12.758 2.465 -8.953 1 98.75 101 LYS A N 1
ATOM 769 C CA . LYS A 1 101 ? 13.781 1.608 -9.547 1 98.75 101 LYS A CA 1
ATOM 770 C C . LYS A 1 101 ? 13.773 0.223 -8.906 1 98.75 101 LYS A C 1
ATOM 772 O O . LYS A 1 101 ? 13.898 -0.788 -9.602 1 98.75 101 LYS A O 1
ATOM 777 N N . LYS A 1 102 ? 13.711 0.144 -7.547 1 98.88 102 LYS A N 1
ATOM 778 C CA . LYS A 1 102 ? 13.711 -1.137 -6.848 1 98.88 102 LYS A CA 1
ATOM 779 C C . LYS A 1 102 ? 12.484 -1.969 -7.223 1 98.88 102 LYS A C 1
ATOM 781 O O . LYS A 1 102 ? 12.562 -3.197 -7.297 1 98.88 102 LYS A O 1
ATOM 786 N N . VAL A 1 103 ? 11.352 -1.348 -7.473 1 98.75 103 VAL A N 1
ATOM 787 C CA . VAL A 1 103 ? 10.156 -2.045 -7.93 1 98.75 103 VAL A CA 1
ATOM 788 C C . VAL A 1 103 ? 10.438 -2.738 -9.258 1 98.75 103 VAL A C 1
ATOM 790 O O . VAL A 1 103 ? 10.148 -3.928 -9.422 1 98.75 103 VAL A O 1
ATOM 793 N N . GLN A 1 104 ? 10.977 -2.021 -10.18 1 98.44 104 GLN A N 1
ATOM 794 C CA . GLN A 1 104 ? 11.289 -2.594 -11.484 1 98.44 104 GLN A CA 1
ATOM 795 C C . GLN A 1 104 ? 12.344 -3.693 -11.367 1 98.44 104 GLN A C 1
ATOM 797 O O . GLN A 1 104 ? 12.242 -4.727 -12.023 1 98.44 104 GLN A O 1
ATOM 802 N N . GLU A 1 105 ? 13.359 -3.48 -10.539 1 98.75 105 GLU A N 1
ATOM 803 C CA . GLU A 1 105 ? 14.406 -4.477 -10.336 1 98.75 105 GLU A CA 1
ATOM 804 C C . GLU A 1 105 ? 13.836 -5.766 -9.758 1 98.75 105 GLU A C 1
ATOM 806 O O . GLU A 1 105 ? 14.336 -6.859 -10.047 1 98.75 105 GLU A O 1
ATOM 811 N N . ALA A 1 106 ? 12.875 -5.645 -8.883 1 98.69 106 ALA A N 1
ATOM 812 C CA . ALA A 1 106 ? 12.227 -6.84 -8.336 1 98.69 106 ALA A CA 1
ATOM 813 C C . ALA A 1 106 ? 11.648 -7.703 -9.453 1 98.69 106 ALA A C 1
ATOM 815 O O . ALA A 1 106 ? 11.844 -8.922 -9.469 1 98.69 106 ALA A O 1
ATOM 816 N N . TYR A 1 107 ? 10.938 -7.043 -10.344 1 97.69 107 TYR A N 1
ATOM 817 C CA . TYR A 1 107 ? 10.367 -7.746 -11.484 1 97.69 107 TYR A CA 1
ATOM 818 C C . TYR A 1 107 ? 11.445 -8.438 -12.305 1 97.69 107 TYR A C 1
ATOM 820 O O . TYR A 1 107 ? 11.336 -9.625 -12.617 1 97.69 107 TYR A O 1
ATOM 828 N N . ASP A 1 108 ? 12.469 -7.668 -12.672 1 97.5 108 ASP A N 1
ATOM 829 C CA . ASP A 1 108 ? 13.539 -8.188 -13.508 1 97.5 108 ASP A CA 1
ATOM 830 C C . ASP A 1 108 ? 14.219 -9.391 -12.852 1 97.5 108 ASP A C 1
ATOM 832 O O . ASP A 1 108 ? 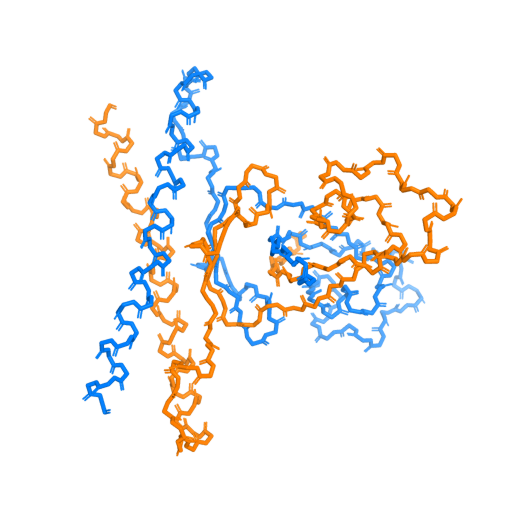14.461 -10.406 -13.5 1 97.5 108 ASP A O 1
ATOM 836 N N . GLU A 1 109 ? 14.55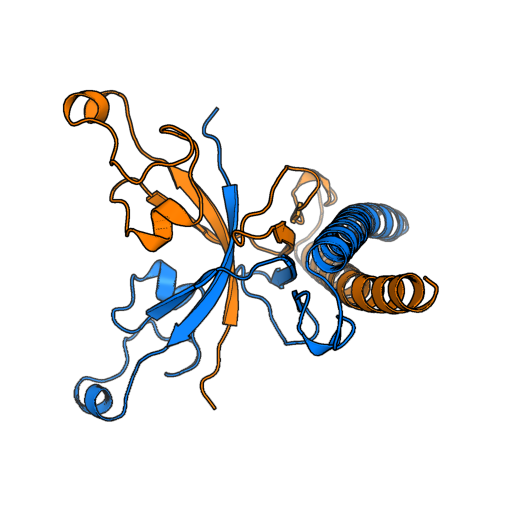5 -9.234 -11.562 1 98.12 109 GLU A N 1
ATOM 837 C CA . GLU A 1 109 ? 15.211 -10.312 -10.836 1 98.12 109 GLU A CA 1
ATOM 838 C C . GLU A 1 109 ? 14.32 -11.547 -10.758 1 98.12 109 GLU A C 1
ATOM 840 O O . GLU A 1 109 ? 14.789 -12.68 -10.922 1 98.12 109 GLU A O 1
ATOM 845 N N . PHE A 1 110 ? 13.078 -11.406 -10.516 1 97.94 110 PHE A N 1
ATOM 846 C CA . PHE A 1 110 ? 12.148 -12.523 -10.445 1 97.94 110 PHE A CA 1
ATOM 847 C C . PHE A 1 110 ? 12.102 -13.281 -11.766 1 97.94 110 PHE A C 1
ATOM 849 O O . PHE A 1 110 ? 12.211 -14.508 -11.789 1 97.94 110 PHE A O 1
ATOM 856 N N . MET A 1 111 ? 11.883 -12.492 -12.875 1 96.06 111 MET A N 1
ATOM 857 C CA . MET A 1 111 ? 11.781 -13.117 -14.195 1 96.06 111 MET A CA 1
ATOM 858 C C . MET A 1 111 ? 13.047 -13.891 -14.531 1 96.06 111 MET A C 1
ATOM 860 O O . MET A 1 111 ? 12.984 -14.953 -15.156 1 96.06 111 MET A O 1
ATOM 864 N N . LYS A 1 112 ? 14.172 -13.352 -14.133 1 95.56 112 LYS A N 1
ATOM 865 C CA . LYS A 1 112 ? 15.445 -14.031 -14.359 1 95.56 112 LYS A CA 1
ATOM 866 C C . LYS A 1 112 ? 15.523 -15.328 -13.562 1 95.56 112 LYS A C 1
ATOM 868 O O . LYS A 1 112 ? 15.906 -16.375 -14.094 1 95.56 112 LYS A O 1
ATOM 873 N N . ARG A 1 113 ? 15.125 -15.383 -12.352 1 94.38 113 ARG A N 1
ATOM 874 C CA . ARG A 1 113 ? 15.258 -16.531 -11.461 1 94.38 113 ARG A CA 1
ATOM 875 C C . ARG A 1 113 ? 14.164 -17.562 -11.727 1 94.38 113 ARG A C 1
ATOM 877 O O . ARG A 1 113 ? 14.391 -18.766 -11.594 1 94.38 113 ARG A O 1
ATOM 884 N N . ALA A 1 114 ? 12.977 -17.109 -11.984 1 89.81 114 ALA A N 1
ATOM 885 C CA . ALA A 1 114 ? 11.859 -18.016 -12.242 1 89.81 114 ALA A CA 1
ATOM 886 C C . ALA A 1 114 ? 12.062 -18.781 -13.547 1 89.81 114 ALA A C 1
ATOM 888 O O . ALA A 1 114 ? 11.57 -19.891 -13.695 1 89.81 114 ALA A O 1
ATOM 889 N N . ASN A 1 115 ? 12.656 -18.234 -14.57 1 80.75 115 ASN A N 1
ATOM 890 C CA . ASN A 1 115 ? 12.891 -18.891 -15.859 1 80.75 115 ASN A CA 1
ATOM 891 C C . ASN A 1 115 ? 14.188 -19.688 -15.852 1 80.75 115 ASN A C 1
ATOM 893 O O . ASN A 1 115 ? 14.5 -20.391 -16.828 1 80.75 115 ASN A O 1
ATOM 897 N N . GLN A 1 116 ? 15.008 -19.469 -14.977 1 71.38 116 GLN A N 1
ATOM 898 C CA . GLN A 1 116 ? 16.203 -20.281 -14.859 1 71.38 116 GLN A CA 1
ATOM 899 C C . GLN A 1 116 ? 15.891 -21.625 -14.203 1 71.38 116 GLN A C 1
ATOM 901 O O . GLN A 1 116 ? 16.625 -22.609 -14.391 1 71.38 116 GLN A O 1
ATOM 906 N N . ASP A 1 117 ? 14.812 -21.719 -13.406 1 53.97 117 ASP A N 1
ATOM 907 C CA . ASP A 1 117 ? 14.469 -23.031 -12.852 1 53.97 117 ASP A CA 1
ATOM 908 C C . ASP A 1 117 ? 13.523 -23.781 -13.781 1 53.97 117 ASP A C 1
ATOM 910 O O . ASP A 1 117 ? 12.609 -23.188 -14.359 1 53.97 117 ASP A O 1
ATOM 914 N N . MET B 1 1 ? 1.225 -1.516 23.203 1 40.53 1 MET B N 1
ATOM 915 C CA . MET B 1 1 ? 1.786 -0.937 21.984 1 40.53 1 MET B CA 1
ATOM 916 C C . MET B 1 1 ? 0.8 -1.044 20.812 1 40.53 1 MET B C 1
ATOM 918 O O . MET B 1 1 ? 0.252 -2.117 20.562 1 40.53 1 MET B O 1
ATOM 922 N N . SER B 1 2 ? 0.132 -0.013 20.5 1 53.25 2 SER B N 1
ATOM 923 C CA . SER B 1 2 ? -0.909 -0.086 19.469 1 53.25 2 SER B CA 1
ATOM 924 C C . SER B 1 2 ? -0.363 -0.65 18.172 1 53.25 2 SER B C 1
ATOM 926 O O . SER B 1 2 ? 0.658 -0.179 17.656 1 53.25 2 SER B O 1
ATOM 928 N N . THR B 1 3 ? -0.752 -1.953 17.828 1 81.81 3 THR B N 1
ATOM 929 C CA . THR B 1 3 ? -0.2 -2.65 16.672 1 81.81 3 THR B CA 1
ATOM 930 C C . THR B 1 3 ? -0.883 -2.193 15.391 1 81.81 3 THR B C 1
ATOM 932 O O . THR B 1 3 ? -2.092 -1.952 15.375 1 81.81 3 THR B O 1
ATOM 935 N N . PHE B 1 4 ? -0.15 -1.484 14.578 1 90.81 4 PHE B N 1
ATOM 936 C CA . PHE B 1 4 ? -0.671 -1.126 13.266 1 90.81 4 PHE B CA 1
ATOM 937 C C . PHE B 1 4 ? -0.167 -2.094 12.195 1 90.81 4 PHE B C 1
ATOM 939 O O . PHE B 1 4 ? 0.78 -2.848 12.438 1 90.81 4 PHE B O 1
ATOM 946 N N . THR B 1 5 ? -1.035 -2.162 11.18 1 94.31 5 THR B N 1
ATOM 947 C CA . THR B 1 5 ? -0.669 -2.945 10 1 94.31 5 THR B CA 1
ATOM 948 C C . THR B 1 5 ? -0.812 -2.113 8.734 1 94.31 5 THR B C 1
ATOM 950 O O . THR B 1 5 ? -1.787 -1.377 8.57 1 94.31 5 THR B O 1
ATOM 953 N N . HIS B 1 6 ? 0.221 -2.17 7.926 1 97.38 6 HIS B N 1
ATOM 954 C CA . HIS B 1 6 ? 0.071 -1.547 6.617 1 97.38 6 HIS B CA 1
ATOM 955 C C . HIS B 1 6 ? -0.653 -2.475 5.645 1 97.38 6 HIS B C 1
ATOM 957 O O . HIS B 1 6 ? -0.472 -3.693 5.691 1 97.38 6 HIS B O 1
ATOM 963 N N . VAL B 1 7 ? -1.497 -1.894 4.805 1 97.69 7 VAL B N 1
ATOM 964 C CA . VAL B 1 7 ? -2.168 -2.625 3.736 1 97.69 7 VAL B CA 1
ATOM 965 C C . VAL B 1 7 ? -2.006 -1.877 2.414 1 97.69 7 VAL B C 1
ATOM 967 O O . VAL B 1 7 ? -1.887 -0.65 2.4 1 97.69 7 VAL B O 1
ATOM 970 N N . ILE B 1 8 ? -1.901 -2.574 1.348 1 98.38 8 ILE B N 1
ATOM 971 C CA . ILE B 1 8 ? -1.998 -2 0.01 1 98.38 8 ILE B CA 1
ATOM 972 C C . ILE B 1 8 ? -3.373 -2.301 -0.583 1 98.38 8 ILE B C 1
ATOM 974 O O . ILE B 1 8 ? -3.783 -3.461 -0.659 1 98.38 8 ILE B O 1
ATOM 978 N N . LEU B 1 9 ? -4.059 -1.231 -0.988 1 97.88 9 LEU B N 1
ATOM 979 C CA . LEU B 1 9 ? -5.406 -1.366 -1.528 1 97.88 9 LEU B CA 1
ATOM 980 C C . LEU B 1 9 ? -5.461 -0.91 -2.982 1 97.88 9 LEU B C 1
ATOM 982 O O . LEU B 1 9 ? -4.711 -0.015 -3.383 1 97.88 9 LEU B O 1
ATOM 986 N N . GLU B 1 10 ? -6.289 -1.529 -3.758 1 96.94 10 GLU B N 1
ATOM 987 C CA . GLU B 1 10 ? -6.75 -1.023 -5.047 1 96.94 10 GLU B CA 1
ATOM 988 C C . GLU B 1 10 ? -8.094 -0.315 -4.914 1 96.94 10 GLU B C 1
ATOM 990 O O . GLU B 1 10 ? -9.102 -0.941 -4.574 1 96.94 10 GLU B O 1
ATOM 995 N N . VAL B 1 11 ? -8.102 0.948 -5.148 1 96.19 11 VAL B N 1
ATOM 996 C CA . VAL B 1 11 ? -9.273 1.794 -4.934 1 96.19 11 VAL B CA 1
ATOM 997 C C . VAL B 1 11 ? -9.93 2.117 -6.273 1 96.19 11 VAL B C 1
ATOM 999 O O . VAL B 1 11 ? -9.242 2.432 -7.25 1 96.19 11 VAL B O 1
ATOM 1002 N N . PHE B 1 12 ? -11.25 2.023 -6.277 1 95.44 12 PHE B N 1
ATOM 1003 C CA . PHE B 1 12 ? -12.031 2.287 -7.48 1 95.44 12 PHE B CA 1
ATOM 1004 C C . PHE B 1 12 ? -13.156 3.273 -7.191 1 95.44 12 PHE B C 1
ATOM 1006 O O . PHE B 1 12 ? -13.555 3.443 -6.035 1 95.44 12 PHE B O 1
ATOM 1013 N N . CYS B 1 13 ? -13.594 3.963 -8.172 1 94.62 13 CYS B N 1
ATOM 1014 C CA . CYS B 1 13 ? -14.734 4.871 -8.094 1 94.62 13 CYS B CA 1
ATOM 1015 C C . CYS B 1 13 ? -15.945 4.301 -8.82 1 94.62 13 CYS B C 1
ATOM 1017 O O . CYS B 1 13 ? -15.867 3.988 -10.008 1 94.62 13 CYS B O 1
ATOM 1019 N N . SER B 1 14 ? -17.062 4.184 -8.141 1 92.75 14 SER B N 1
ATOM 1020 C CA . SER B 1 14 ? -18.266 3.627 -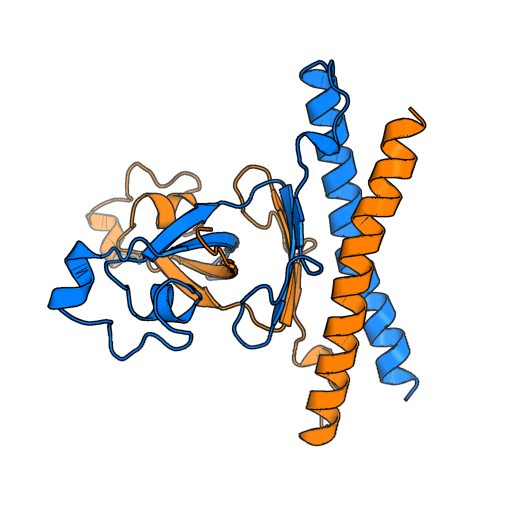8.742 1 92.75 14 SER B CA 1
ATOM 1021 C C . SER B 1 14 ? -19.234 4.73 -9.18 1 92.75 14 SER B C 1
ATOM 1023 O O . SER B 1 14 ? -20.406 4.473 -9.438 1 92.75 14 SER B O 1
ATOM 1025 N N . PHE B 1 15 ? -18.812 5.922 -9.188 1 91.25 15 PHE B N 1
ATOM 1026 C CA . PHE B 1 15 ? -19.641 7.023 -9.664 1 91.25 15 PHE B CA 1
ATOM 1027 C C . PHE B 1 15 ? -20.078 6.785 -11.102 1 91.25 15 PHE B C 1
ATOM 1029 O O . PHE B 1 15 ? -19.266 6.527 -11.977 1 91.25 15 PHE B O 1
ATOM 1036 N N . SER B 1 16 ? -21.375 6.805 -11.305 1 89.12 16 SER B N 1
ATOM 1037 C CA . SER B 1 16 ? -21.938 6.504 -12.609 1 89.12 16 SER B CA 1
ATOM 1038 C C . SER B 1 16 ? -22.641 7.727 -13.203 1 89.12 16 SER B C 1
ATOM 1040 O O . SER B 1 16 ? -22.75 8.758 -12.547 1 89.12 16 SER B O 1
ATOM 1042 N N . ASP B 1 17 ? -23.062 7.578 -14.422 1 88.5 17 ASP B N 1
ATOM 1043 C CA . ASP B 1 17 ? -23.812 8.633 -15.094 1 88.5 17 ASP B CA 1
ATOM 1044 C C . ASP B 1 17 ? -25.109 8.953 -14.344 1 88.5 17 ASP B C 1
ATOM 1046 O O . ASP B 1 17 ? -25.547 10.102 -14.328 1 88.5 17 ASP B O 1
ATOM 1050 N N . GLU B 1 18 ? -25.672 7.988 -13.742 1 90 18 GLU B N 1
ATOM 1051 C CA . GLU B 1 18 ? -26.891 8.195 -12.977 1 90 18 GLU B CA 1
ATOM 1052 C C . GLU B 1 18 ? -26.656 9.117 -11.781 1 90 18 GLU B C 1
ATOM 1054 O O . GLU B 1 18 ? -27.547 9.867 -11.375 1 90 18 GLU B O 1
ATOM 1059 N N . ASP B 1 19 ? -25.391 9.078 -11.32 1 89.31 19 ASP B N 1
ATOM 1060 C CA . ASP B 1 19 ? -25.031 9.891 -10.164 1 89.31 19 ASP B CA 1
ATOM 1061 C C . ASP B 1 19 ? -24.75 11.336 -10.562 1 89.31 19 ASP B C 1
ATOM 1063 O O . ASP B 1 19 ? -24.703 12.227 -9.719 1 89.31 19 ASP B O 1
ATOM 1067 N N . ALA B 1 20 ? -24.562 11.539 -11.812 1 87.06 20 ALA B N 1
ATOM 1068 C CA . ALA B 1 20 ? -24.156 12.859 -12.312 1 87.06 20 ALA B CA 1
ATOM 1069 C C . ALA B 1 20 ? -25.203 13.914 -11.969 1 87.06 20 ALA B C 1
ATOM 1071 O O . ALA B 1 20 ? -24.875 15.086 -11.789 1 87.06 20 ALA B O 1
ATOM 1072 N N . ASN B 1 21 ? -26.406 13.445 -11.852 1 89.31 21 ASN B N 1
ATOM 1073 C CA . ASN B 1 21 ? -27.484 14.367 -11.531 1 89.31 21 ASN B CA 1
ATOM 1074 C C . ASN B 1 21 ? -27.328 14.953 -10.133 1 89.31 21 ASN B C 1
ATOM 1076 O O . ASN B 1 21 ? -27.75 16.078 -9.875 1 89.31 21 ASN B O 1
ATOM 1080 N N . GLU B 1 22 ? -26.781 14.242 -9.227 1 89 22 GLU B N 1
ATOM 1081 C CA . GLU B 1 22 ? -26.562 14.688 -7.852 1 89 22 GLU B CA 1
ATOM 1082 C C . GLU B 1 22 ? -25.281 15.508 -7.734 1 89 22 GLU B C 1
ATOM 1084 O O . GLU B 1 22 ? -25.078 16.219 -6.746 1 89 22 GLU B O 1
ATOM 1089 N N . GLY B 1 23 ? -24.438 15.383 -8.734 1 89.12 23 GLY B N 1
ATOM 1090 C CA . GLY B 1 23 ? -23.172 16.094 -8.711 1 89.12 23 GLY B CA 1
ATOM 1091 C C . GLY B 1 23 ? -22.062 15.328 -8.008 1 89.12 23 GLY B C 1
ATOM 1092 O O . GLY B 1 23 ? -22.328 14.445 -7.191 1 89.12 23 GLY B O 1
ATOM 1093 N N . ALA B 1 24 ? -20.906 15.648 -8.336 1 88.56 24 ALA B N 1
ATOM 1094 C CA . ALA B 1 24 ? -19.75 15.047 -7.695 1 88.56 24 ALA B CA 1
ATOM 1095 C C . ALA B 1 24 ? -19.516 15.633 -6.309 1 88.56 24 ALA B C 1
ATOM 1097 O O . ALA B 1 24 ? -19.797 16.812 -6.074 1 88.56 24 ALA B O 1
ATOM 1098 N N . PRO B 1 25 ? -19.047 14.789 -5.418 1 91.12 25 PRO B N 1
ATOM 1099 C CA . PRO B 1 25 ? -18.703 15.359 -4.109 1 91.12 25 PRO B CA 1
ATOM 1100 C C . PRO B 1 25 ? -17.688 16.484 -4.203 1 91.12 25 PRO B C 1
ATOM 1102 O O . PRO B 1 25 ? -16.812 16.469 -5.074 1 91.12 25 PRO B O 1
ATOM 1105 N N . SER B 1 26 ? -17.719 17.438 -3.27 1 90.69 26 SER B N 1
ATOM 1106 C CA . SER B 1 26 ? -16.859 18.609 -3.307 1 90.69 26 SER B CA 1
ATOM 1107 C C . SER B 1 26 ? -15.406 18.234 -3.023 1 90.69 26 SER B C 1
ATOM 1109 O O . SER B 1 26 ? -14.477 18.938 -3.436 1 90.69 26 SER B O 1
ATOM 1111 N N . TYR B 1 27 ? -15.25 17.156 -2.354 1 91.06 27 TYR B N 1
ATOM 1112 C CA . TYR B 1 27 ? -13.898 16.75 -1.962 1 91.06 27 TYR B CA 1
ATOM 1113 C C . TYR B 1 27 ? -13.234 15.922 -3.062 1 91.06 27 TYR B C 1
ATOM 1115 O O . TYR B 1 27 ? -12.086 15.5 -2.92 1 91.06 27 TYR B O 1
ATOM 1123 N N . CYS B 1 28 ? -13.961 15.672 -4.121 1 90.56 28 CYS B N 1
ATOM 1124 C CA . CYS B 1 28 ? -13.359 14.938 -5.234 1 90.56 28 CYS B CA 1
ATOM 1125 C C . CYS B 1 28 ? -12.258 15.758 -5.895 1 90.56 28 CYS B C 1
ATOM 1127 O O . CYS B 1 28 ? -12.539 16.734 -6.602 1 90.56 28 CYS B O 1
ATOM 1129 N N . LYS B 1 29 ? -11.031 15.492 -5.656 1 76.31 29 LYS B N 1
ATOM 1130 C CA . LYS B 1 29 ? -9.852 16.297 -5.996 1 76.31 29 LYS B CA 1
ATOM 1131 C C . LYS B 1 29 ? -9.406 16.031 -7.434 1 76.31 29 LYS B C 1
ATOM 1133 O O . LYS B 1 29 ? -8.742 16.875 -8.039 1 76.31 29 LYS B O 1
ATOM 1138 N N . ARG B 1 30 ? -9.625 14.906 -8.039 1 78.56 30 ARG B N 1
ATOM 1139 C CA . ARG B 1 30 ? -9.031 14.516 -9.312 1 78.56 30 ARG B CA 1
ATOM 1140 C C . ARG B 1 30 ? -10.117 14.266 -10.359 1 78.56 30 ARG B C 1
ATOM 1142 O O . ARG B 1 30 ? -9.922 13.469 -11.281 1 78.56 30 ARG B O 1
ATOM 1149 N N . ASN B 1 31 ? -11.156 14.93 -10.188 1 82.38 31 ASN B N 1
ATOM 1150 C CA . ASN B 1 31 ? -12.297 14.648 -11.055 1 82.38 31 ASN B CA 1
ATOM 1151 C C . ASN B 1 31 ? -12.891 13.273 -10.766 1 82.38 31 ASN B C 1
ATOM 1153 O O . ASN B 1 31 ? -12.18 12.359 -10.344 1 82.38 31 ASN B O 1
ATOM 1157 N N . VAL B 1 32 ? -14.109 13.188 -11.047 1 85.12 32 VAL B N 1
ATOM 1158 C CA . VAL B 1 32 ? -14.836 11.945 -10.82 1 85.12 32 VAL B CA 1
ATOM 1159 C C . VAL B 1 32 ? -14.227 10.828 -11.656 1 85.12 32 VAL B C 1
ATOM 1161 O O . VAL B 1 32 ? -13.867 11.031 -12.82 1 85.12 32 VAL B O 1
ATOM 1164 N N . GLY B 1 33 ? -14.086 9.68 -11.008 1 86.69 33 GLY B N 1
ATOM 1165 C CA . GLY B 1 33 ? -13.531 8.531 -11.711 1 86.69 33 GLY B CA 1
ATOM 1166 C C . GLY B 1 33 ? -12.062 8.297 -11.391 1 86.69 33 GLY B C 1
ATOM 1167 O O . GLY B 1 33 ? -11.508 7.258 -11.75 1 86.69 33 GLY B O 1
ATOM 1168 N N . ASN B 1 34 ? -11.469 9.258 -10.766 1 89.56 34 ASN B N 1
ATOM 1169 C CA . ASN B 1 34 ? -10.078 9.133 -10.359 1 89.56 34 ASN B CA 1
ATOM 1170 C C . ASN B 1 34 ? -9.945 9.047 -8.844 1 89.56 34 ASN B C 1
ATOM 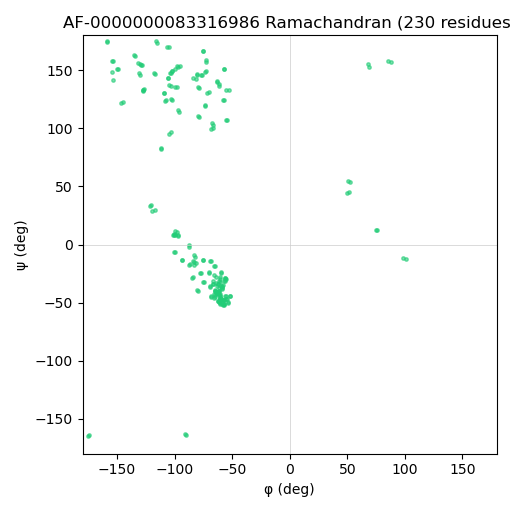1172 O O . ASN B 1 34 ? -9.609 10.031 -8.188 1 89.56 34 ASN B O 1
ATOM 1176 N N . PRO B 1 35 ? -10.133 7.844 -8.281 1 93.25 35 PRO B N 1
ATOM 1177 C CA . PRO B 1 35 ? -10.18 7.688 -6.828 1 93.25 35 PRO B CA 1
ATOM 1178 C C . PRO B 1 35 ? -8.797 7.781 -6.184 1 93.25 35 PRO B C 1
ATOM 1180 O O . PRO B 1 35 ? -7.785 7.742 -6.879 1 93.25 35 PRO B O 1
ATOM 1183 N N . GLY B 1 36 ? -8.766 7.922 -4.949 1 92.62 36 GLY B N 1
ATOM 1184 C CA . GLY B 1 36 ? -7.551 7.984 -4.148 1 92.62 36 GLY B CA 1
ATOM 1185 C C . GLY B 1 36 ? -7.824 8.055 -2.656 1 92.62 36 GLY B C 1
ATOM 1186 O O . GLY B 1 36 ? -8.914 7.688 -2.201 1 92.62 36 GLY B O 1
ATOM 1187 N N . TYR B 1 37 ? -6.824 8.422 -1.944 1 94.12 37 TYR B N 1
ATOM 1188 C CA . TYR B 1 37 ? -6.941 8.492 -0.492 1 94.12 37 TYR B CA 1
ATOM 1189 C C . TYR B 1 37 ? -8.055 9.445 -0.08 1 94.12 37 TYR B C 1
ATOM 1191 O O . TYR B 1 37 ? -8.75 9.211 0.912 1 94.12 37 TYR B O 1
ATOM 1199 N N . HIS B 1 38 ? -8.227 10.539 -0.837 1 93.62 38 HIS B N 1
ATOM 1200 C CA . HIS B 1 38 ? -9.242 11.531 -0.506 1 93.62 38 HIS B CA 1
ATOM 1201 C C . HIS B 1 38 ? -10.625 10.898 -0.448 1 93.62 38 HIS B C 1
ATOM 1203 O O . HIS B 1 38 ? -11.492 11.359 0.305 1 93.62 38 HIS B O 1
ATOM 1209 N N . CYS B 1 39 ? -10.875 9.875 -1.235 1 94.69 39 CYS B N 1
ATOM 1210 C CA . CYS B 1 39 ? -12.156 9.18 -1.206 1 94.69 39 CYS B CA 1
ATOM 1211 C C . CYS B 1 39 ? -12.336 8.422 0.106 1 94.69 39 CYS B C 1
ATOM 1213 O O . CYS B 1 39 ? -13.422 8.453 0.697 1 94.69 39 CYS B O 1
ATOM 1215 N N . LEU B 1 40 ? -11.273 7.738 0.521 1 93.62 40 LEU B N 1
ATOM 1216 C CA . LEU B 1 40 ? -11.305 6.973 1.763 1 93.62 40 LEU B CA 1
ATOM 1217 C C . LEU B 1 40 ? -11.445 7.898 2.969 1 93.62 40 LEU B C 1
ATOM 1219 O O . LEU B 1 40 ? -12.273 7.652 3.848 1 93.62 40 LEU B O 1
ATOM 1223 N N . GLU B 1 41 ? -10.656 8.922 2.924 1 91.81 41 GLU B N 1
ATOM 1224 C CA . GLU B 1 41 ? -10.633 9.883 4.023 1 91.81 41 GLU B CA 1
ATOM 1225 C C . GLU B 1 41 ? -12.008 10.492 4.262 1 91.81 41 GLU B C 1
ATOM 1227 O O . GLU B 1 41 ? -12.398 10.727 5.406 1 91.81 41 GLU B O 1
ATOM 1232 N N . ASN B 1 42 ? -12.734 10.688 3.213 1 93.19 42 ASN B N 1
ATOM 1233 C CA . ASN B 1 42 ? -14.023 11.367 3.322 1 93.19 42 ASN B CA 1
ATOM 1234 C C . ASN B 1 42 ? -15.18 10.367 3.316 1 93.19 42 ASN B C 1
ATOM 1236 O O . ASN B 1 42 ? -16.344 10.758 3.217 1 93.19 42 ASN B O 1
ATOM 1240 N N . LYS B 1 43 ? -14.859 9.086 3.406 1 91.56 43 LYS B N 1
ATOM 1241 C CA . LYS B 1 43 ? -15.867 8.031 3.391 1 91.56 43 LYS B CA 1
ATOM 1242 C C . LYS B 1 43 ? -16.828 8.203 2.221 1 91.56 43 LYS B C 1
ATOM 1244 O O . LYS B 1 43 ? -18.047 8.18 2.406 1 91.56 43 LYS B O 1
ATOM 1249 N N . CYS B 1 44 ? -16.266 8.508 1.053 1 94.06 44 CYS B N 1
ATOM 1250 C CA . CYS B 1 44 ? -17.047 8.719 -0.158 1 94.06 44 CYS B CA 1
ATOM 1251 C C . CYS B 1 44 ? -17.984 7.535 -0.414 1 94.06 44 CYS B C 1
ATOM 1253 O O . CYS B 1 44 ? -17.547 6.383 -0.375 1 94.06 44 CYS B O 1
ATOM 1255 N N . LYS B 1 45 ? -19.266 7.812 -0.713 1 93.38 45 LYS B N 1
ATOM 1256 C CA . LYS B 1 45 ? -20.234 6.75 -0.928 1 93.38 45 LYS B CA 1
ATOM 1257 C C . LYS B 1 45 ? -19.953 5.984 -2.217 1 93.38 45 LYS B C 1
ATOM 1259 O O . LYS B 1 45 ? -20.5 4.914 -2.449 1 93.38 45 LYS B O 1
ATOM 1264 N N . HIS B 1 46 ? -19.109 6.512 -3.109 1 93.56 46 HIS B N 1
ATOM 1265 C CA . HIS B 1 46 ? -18.828 5.902 -4.406 1 93.56 46 HIS B CA 1
ATOM 1266 C C . HIS B 1 46 ? -17.516 5.117 -4.379 1 93.56 46 HIS B C 1
ATOM 1268 O O . HIS B 1 46 ? -17.156 4.477 -5.367 1 93.56 46 HIS B O 1
ATOM 1274 N N . VAL B 1 47 ? -16.797 5.215 -3.266 1 94.44 47 VAL B N 1
ATOM 1275 C CA . VAL B 1 47 ? -15.484 4.562 -3.227 1 94.44 47 VAL B CA 1
ATOM 1276 C C . VAL B 1 47 ? -15.664 3.068 -2.971 1 94.44 47 VAL B C 1
ATOM 1278 O O . VAL B 1 47 ? -16.516 2.664 -2.18 1 94.44 47 VAL B O 1
ATOM 1281 N N . ALA B 1 48 ? -14.961 2.307 -3.688 1 93.69 48 ALA B N 1
ATOM 1282 C CA . ALA B 1 48 ? -14.789 0.878 -3.443 1 93.69 48 ALA B CA 1
ATOM 1283 C C . ALA B 1 48 ? -13.312 0.491 -3.498 1 93.69 48 ALA B C 1
ATOM 1285 O O . ALA B 1 48 ? -12.492 1.221 -4.062 1 93.69 48 ALA B O 1
ATOM 1286 N N . TYR B 1 49 ? -13.031 -0.598 -2.822 1 95.62 49 TYR B N 1
ATOM 1287 C CA . TYR B 1 49 ? -11.641 -1.037 -2.84 1 95.62 49 TYR B CA 1
ATOM 1288 C C . TYR B 1 49 ? -11.547 -2.539 -2.602 1 95.62 49 TYR B C 1
ATOM 1290 O O . TYR B 1 49 ? -12.484 -3.16 -2.104 1 95.62 49 TYR B O 1
ATOM 1298 N N . THR B 1 50 ? -10.461 -3.104 -3.018 1 95.94 50 THR B N 1
ATOM 1299 C CA . THR B 1 50 ? -10.047 -4.473 -2.727 1 95.94 50 THR B CA 1
ATOM 1300 C C . THR B 1 50 ? -8.57 -4.523 -2.34 1 95.94 50 THR B C 1
ATOM 1302 O O . THR B 1 50 ? -7.859 -3.523 -2.455 1 95.94 50 THR B O 1
ATOM 1305 N N . TYR B 1 51 ? -8.172 -5.617 -1.737 1 96.06 51 TYR B N 1
ATOM 1306 C CA . TYR B 1 51 ? -6.766 -5.777 -1.369 1 96.06 51 TYR B CA 1
ATOM 1307 C C . TYR B 1 51 ? -5.906 -6.043 -2.6 1 96.06 51 TYR B C 1
ATOM 1309 O O . TYR B 1 51 ? -6.398 -6.562 -3.605 1 96.06 51 TYR B O 1
ATOM 1317 N N . ALA B 1 52 ? -4.684 -5.605 -2.605 1 96.38 52 ALA B N 1
ATOM 1318 C CA . ALA B 1 52 ? -3.678 -5.895 -3.625 1 96.38 52 ALA B CA 1
ATOM 1319 C C . ALA B 1 52 ? -2.678 -6.934 -3.131 1 96.38 52 ALA B C 1
ATOM 1321 O O . ALA B 1 52 ? -1.711 -6.598 -2.441 1 96.38 52 ALA B O 1
ATOM 1322 N N . PRO B 1 53 ? -2.855 -8.219 -3.465 1 96.69 53 PRO B N 1
ATOM 1323 C CA . PRO B 1 53 ? -2.002 -9.281 -2.926 1 96.69 53 PRO B CA 1
ATOM 1324 C C . PRO B 1 53 ? -0.669 -9.391 -3.662 1 96.69 53 PRO B C 1
ATOM 1326 O O . PRO B 1 53 ? -0.615 -9.203 -4.879 1 96.69 53 PRO B O 1
ATOM 1329 N N . ASN B 1 54 ? 0.364 -9.758 -2.961 1 98.12 54 ASN B N 1
ATOM 1330 C CA . ASN B 1 54 ? 1.685 -10.039 -3.514 1 98.12 54 ASN B CA 1
ATOM 1331 C C . ASN B 1 54 ? 2.172 -8.906 -4.41 1 98.12 54 ASN B C 1
ATOM 1333 O O . ASN B 1 54 ? 2.559 -9.133 -5.559 1 98.12 54 ASN B O 1
ATOM 1337 N N . GLU B 1 55 ? 2.184 -7.758 -3.908 1 98.38 55 GLU B N 1
ATOM 1338 C CA . GLU B 1 55 ? 2.521 -6.551 -4.66 1 98.38 55 GLU B CA 1
ATOM 1339 C C . GLU B 1 55 ? 3.613 -5.75 -3.955 1 98.38 55 GLU B C 1
ATOM 1341 O O . GLU B 1 55 ? 3.6 -5.613 -2.73 1 98.38 55 GLU B O 1
ATOM 1346 N N . ILE B 1 56 ? 4.629 -5.312 -4.656 1 98.81 56 ILE B N 1
ATOM 1347 C CA . ILE B 1 56 ? 5.535 -4.277 -4.176 1 98.81 56 ILE B CA 1
ATOM 1348 C C . ILE B 1 56 ? 5.137 -2.928 -4.762 1 98.81 56 ILE B C 1
ATOM 1350 O O . I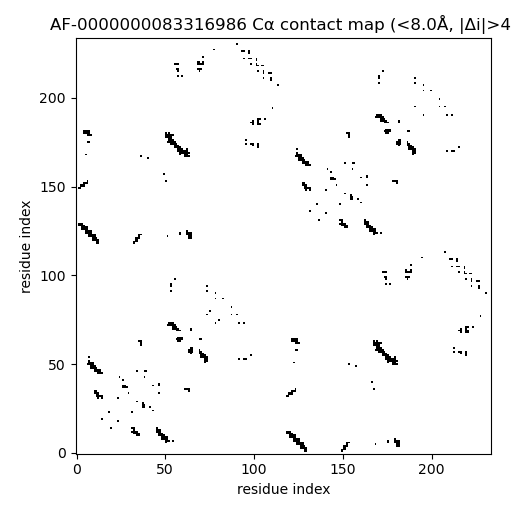LE B 1 56 ? 4.789 -2.832 -5.941 1 98.81 56 ILE B O 1
ATOM 1354 N N . ALA B 1 57 ? 5.113 -1.919 -3.955 1 98.81 57 ALA B N 1
ATOM 1355 C CA . ALA B 1 57 ? 4.625 -0.614 -4.395 1 98.81 57 ALA B CA 1
ATOM 1356 C C . ALA B 1 57 ? 5.324 0.515 -3.639 1 98.81 57 ALA B C 1
ATOM 1358 O O . ALA B 1 57 ? 5.742 0.339 -2.492 1 98.81 57 ALA B O 1
ATOM 1359 N N . TYR B 1 58 ? 5.453 1.662 -4.281 1 98.81 58 TYR B N 1
ATOM 1360 C CA . TYR B 1 58 ? 5.855 2.936 -3.693 1 98.81 58 TYR B CA 1
ATOM 1361 C C . TYR B 1 58 ? 4.68 3.904 -3.635 1 98.81 58 TYR B C 1
ATOM 1363 O O . TYR B 1 58 ? 3.955 4.07 -4.617 1 98.81 58 TYR B O 1
ATOM 1371 N N . SER B 1 59 ? 4.477 4.484 -2.471 1 98.5 59 SER B N 1
ATOM 1372 C CA . SER B 1 59 ? 3.463 5.527 -2.342 1 98.5 59 SER B CA 1
ATOM 1373 C C . SER B 1 59 ? 4.098 6.914 -2.285 1 98.5 59 SER B C 1
ATOM 1375 O O . SER B 1 59 ? 5.168 7.09 -1.701 1 98.5 59 SER B O 1
ATOM 1377 N N . ASP B 1 60 ? 3.373 7.863 -2.822 1 96.88 60 ASP B N 1
ATOM 1378 C CA . ASP B 1 60 ? 3.861 9.234 -2.846 1 96.88 60 ASP B CA 1
ATOM 1379 C C . ASP B 1 60 ? 3.43 10 -1.593 1 96.88 60 ASP B C 1
ATOM 1381 O O . ASP B 1 60 ? 3.098 9.383 -0.574 1 96.88 60 ASP B O 1
ATOM 1385 N N . ASP B 1 61 ? 3.5 11.344 -1.603 1 94.75 61 ASP B N 1
ATOM 1386 C CA . ASP B 1 61 ? 3.24 12.211 -0.457 1 94.75 61 ASP B CA 1
ATOM 1387 C C . ASP B 1 61 ? 1.819 12.016 0.068 1 94.75 61 ASP B C 1
ATOM 1389 O O . ASP B 1 61 ? 1.544 12.281 1.24 1 94.75 61 ASP B O 1
ATOM 1393 N N . ASP B 1 62 ? 0.955 11.555 -0.797 1 93 62 ASP B N 1
ATOM 1394 C CA . ASP B 1 62 ? -0.449 11.414 -0.423 1 93 62 ASP B CA 1
ATOM 1395 C C . ASP B 1 62 ? -0.781 9.961 -0.076 1 93 62 ASP B C 1
ATOM 1397 O O . ASP B 1 62 ? -1.952 9.609 0.079 1 93 62 ASP B O 1
ATOM 1401 N N . GLY B 1 63 ? 0.247 9.094 0.002 1 96.5 63 GLY B N 1
ATOM 1402 C CA . GLY B 1 63 ? 0.015 7.691 0.291 1 96.5 63 GLY B CA 1
ATOM 1403 C C . GLY B 1 63 ? -0.543 6.922 -0.893 1 96.5 63 GLY B C 1
ATOM 1404 O O . GLY B 1 63 ? -1.063 5.816 -0.732 1 96.5 63 GLY B O 1
ATOM 1405 N N . GLU B 1 64 ? -0.496 7.547 -2.059 1 96.81 64 GLU B N 1
ATOM 1406 C CA . GLU B 1 64 ? -1.015 6.949 -3.285 1 96.81 64 GLU B CA 1
ATOM 1407 C C . GLU B 1 64 ? 0.118 6.488 -4.195 1 96.81 64 GLU B C 1
ATOM 1409 O O . GLU B 1 64 ? 1.194 7.09 -4.211 1 96.81 64 GLU B O 1
ATOM 1414 N N . VAL B 1 65 ? -0.091 5.371 -4.871 1 97.44 65 VAL B N 1
ATOM 1415 C CA . VAL B 1 65 ? 0.853 4.93 -5.895 1 97.44 65 VAL B CA 1
ATOM 1416 C C . VAL B 1 65 ? 0.718 5.805 -7.137 1 97.44 65 VAL B C 1
ATOM 1418 O O . VAL B 1 65 ? -0.336 5.824 -7.777 1 97.44 65 VAL B O 1
ATOM 1421 N N . PRO B 1 66 ? 1.741 6.48 -7.535 1 93.81 66 PRO B N 1
ATOM 1422 C CA . PRO B 1 66 ? 1.584 7.582 -8.492 1 93.81 66 PRO B CA 1
ATOM 1423 C C . PRO B 1 66 ? 1.352 7.09 -9.914 1 93.81 66 PRO B C 1
ATOM 1425 O O . PRO B 1 66 ? 0.717 7.785 -10.719 1 93.81 66 PRO B O 1
ATOM 1428 N N . ASP B 1 67 ? 1.886 5.996 -10.297 1 90.5 67 ASP B N 1
ATOM 1429 C CA . ASP B 1 67 ? 1.73 5.496 -11.664 1 90.5 67 ASP B CA 1
ATOM 1430 C C . ASP B 1 67 ? 1.99 3.994 -11.734 1 90.5 67 ASP B C 1
ATOM 1432 O O . ASP B 1 67 ? 2.307 3.365 -10.719 1 90.5 67 ASP B O 1
ATOM 1436 N N . GLY B 1 68 ? 1.75 3.498 -12.875 1 88.56 68 GLY B N 1
ATOM 1437 C CA . GLY B 1 68 ? 1.852 2.062 -13.078 1 88.56 68 GLY B CA 1
ATOM 1438 C C . GLY B 1 68 ? 3.262 1.533 -12.898 1 88.56 68 GLY B C 1
ATOM 1439 O O . GLY B 1 68 ? 3.463 0.329 -12.734 1 88.56 68 GLY B O 1
ATOM 1440 N N . GLU B 1 69 ? 4.273 2.391 -12.961 1 94.31 69 GLU B N 1
ATOM 1441 C CA . GLU B 1 69 ? 5.66 1.964 -12.797 1 94.31 69 GLU B CA 1
ATOM 1442 C C . GLU B 1 69 ? 6.031 1.851 -11.32 1 94.31 69 GLU B C 1
ATOM 1444 O O . GLU B 1 69 ? 7.07 1.278 -10.984 1 94.31 69 GLU B O 1
ATOM 1449 N N . SER B 1 70 ? 5.18 2.309 -10.484 1 97.81 70 SER B N 1
ATOM 1450 C CA . SER B 1 70 ? 5.496 2.377 -9.062 1 97.81 70 SER B CA 1
ATOM 1451 C C . SER B 1 70 ? 4.941 1.17 -8.312 1 97.81 70 SER B C 1
ATOM 1453 O O . SER B 1 70 ? 4.961 1.136 -7.082 1 97.81 70 SER B O 1
ATOM 1455 N N . CYS B 1 71 ? 4.438 0.264 -9.031 1 98.06 71 CYS B N 1
ATOM 1456 C CA . CYS B 1 71 ? 3.934 -0.945 -8.383 1 98.06 71 CYS B CA 1
ATOM 1457 C C . CYS B 1 71 ? 3.957 -2.125 -9.352 1 98.06 71 CYS B C 1
ATOM 1459 O O . CYS B 1 71 ? 3.824 -1.945 -10.562 1 98.06 71 CYS B O 1
ATOM 1461 N N . ILE B 1 72 ? 4.168 -3.289 -8.805 1 97.94 72 ILE B N 1
ATOM 1462 C CA . ILE B 1 72 ? 4.098 -4.531 -9.562 1 97.94 72 ILE B CA 1
ATOM 1463 C C . ILE B 1 72 ? 3.57 -5.652 -8.672 1 97.94 72 ILE B C 1
ATOM 1465 O O . ILE B 1 72 ? 4.09 -5.879 -7.574 1 97.94 72 ILE B O 1
ATOM 1469 N N . GLY B 1 73 ? 2.502 -6.246 -9.07 1 97.19 73 GLY B N 1
ATOM 1470 C CA . GLY B 1 73 ? 1.989 -7.445 -8.422 1 97.19 73 GLY B CA 1
ATOM 1471 C C . GLY B 1 73 ? 2.391 -8.727 -9.133 1 97.19 73 GLY B C 1
ATOM 1472 O O . GLY B 1 73 ? 2.635 -8.719 -10.344 1 97.19 73 GLY B O 1
ATOM 1473 N N . LEU B 1 74 ? 2.439 -9.773 -8.312 1 96.62 74 LEU B N 1
ATOM 1474 C CA . LEU B 1 74 ? 2.662 -11.07 -8.938 1 96.62 74 LEU B CA 1
ATOM 1475 C C . LEU B 1 74 ? 1.456 -11.484 -9.773 1 96.62 74 LEU B C 1
ATOM 1477 O O . LEU B 1 74 ? 0.438 -11.914 -9.227 1 96.62 74 LEU B O 1
ATOM 1481 N N . GLY B 1 75 ? 1.543 -11.281 -11.039 1 87.31 75 GLY B N 1
ATOM 1482 C CA . GLY B 1 75 ? 0.415 -11.516 -11.93 1 87.31 75 GLY B CA 1
ATOM 1483 C C . GLY B 1 75 ? 0.552 -12.781 -12.75 1 87.31 75 GLY B C 1
ATOM 1484 O O . GLY B 1 75 ? 1.587 -13.453 -12.695 1 87.31 75 GLY B O 1
ATOM 1485 N N . GLY B 1 76 ? -0.564 -13.086 -13.391 1 82.31 76 GLY B N 1
ATOM 1486 C CA . GLY B 1 76 ? -0.649 -14.289 -14.203 1 82.31 76 GLY B CA 1
ATOM 1487 C C . GLY B 1 76 ? 0.415 -14.359 -15.281 1 82.31 76 GLY B C 1
ATOM 1488 O O . GLY B 1 76 ? 0.905 -15.438 -15.609 1 82.31 76 GLY B O 1
ATOM 1489 N N . GLU B 1 77 ? 0.858 -13.188 -15.766 1 86 77 GLU B N 1
ATOM 1490 C CA . GLU B 1 77 ? 1.859 -13.164 -16.828 1 86 77 GLU B CA 1
ATOM 1491 C C . GLU B 1 77 ? 3.246 -13.5 -16.281 1 86 77 GLU B C 1
ATOM 1493 O O . GLU B 1 77 ? 4.16 -13.805 -17.047 1 86 77 GLU B O 1
ATOM 1498 N N . MET B 1 78 ? 3.375 -13.477 -15.023 1 92.75 78 MET B N 1
ATOM 1499 C CA . MET B 1 78 ? 4.676 -13.727 -14.406 1 92.75 78 MET B CA 1
ATOM 1500 C C . MET B 1 78 ? 4.832 -15.195 -14.031 1 92.75 78 MET B C 1
ATOM 1502 O O . MET B 1 78 ? 5.93 -15.641 -13.695 1 92.75 78 MET B O 1
ATOM 1506 N N . LEU B 1 79 ? 3.787 -15.867 -14.062 1 90.38 79 LEU B N 1
ATOM 1507 C CA . LEU B 1 79 ? 3.791 -17.281 -13.703 1 90.38 79 LEU B CA 1
ATOM 1508 C C . LEU B 1 79 ? 3.75 -18.156 -14.945 1 90.38 79 LEU B C 1
ATOM 1510 O O . LEU B 1 79 ? 3.127 -17.797 -15.945 1 90.38 79 LEU B O 1
ATOM 1514 N N . PRO B 1 80 ? 4.375 -19.375 -14.844 1 86.88 80 PRO B N 1
ATOM 1515 C CA . PRO B 1 80 ? 4.262 -20.312 -15.969 1 86.88 80 PRO B CA 1
ATOM 1516 C C . PRO B 1 80 ? 2.822 -20.75 -16.219 1 86.88 80 PRO B C 1
ATOM 1518 O O . PRO B 1 80 ? 2.061 -20.953 -15.266 1 86.88 80 PRO B O 1
ATOM 1521 N N . PRO B 1 81 ? 2.33 -20.906 -17.5 1 83 81 PRO B N 1
ATOM 1522 C CA . PRO B 1 81 ? 0.941 -21.25 -17.828 1 83 81 PRO B CA 1
ATOM 1523 C C . PRO B 1 81 ? 0.474 -22.547 -17.172 1 83 81 PRO B C 1
ATOM 1525 O O . PRO B 1 81 ? -0.694 -22.656 -16.797 1 83 81 PRO B O 1
ATOM 1528 N N . ASN B 1 82 ? 1.296 -23.516 -16.891 1 85.19 82 ASN B N 1
ATOM 1529 C CA . ASN B 1 82 ? 0.879 -24.812 -16.344 1 85.19 82 ASN B CA 1
ATOM 1530 C C . ASN B 1 82 ? 1.535 -25.094 -15 1 85.19 82 ASN B C 1
ATOM 1532 O O . ASN B 1 82 ? 1.804 -26.25 -14.664 1 85.19 82 ASN B O 1
ATOM 1536 N N . ALA B 1 83 ? 1.665 -24.031 -14.383 1 85.12 83 ALA B N 1
ATOM 1537 C CA . ALA B 1 83 ? 2.291 -24.234 -13.078 1 85.12 83 ALA B CA 1
ATOM 1538 C C . ALA B 1 83 ? 1.336 -24.922 -12.117 1 85.12 83 ALA B C 1
ATOM 1540 O O .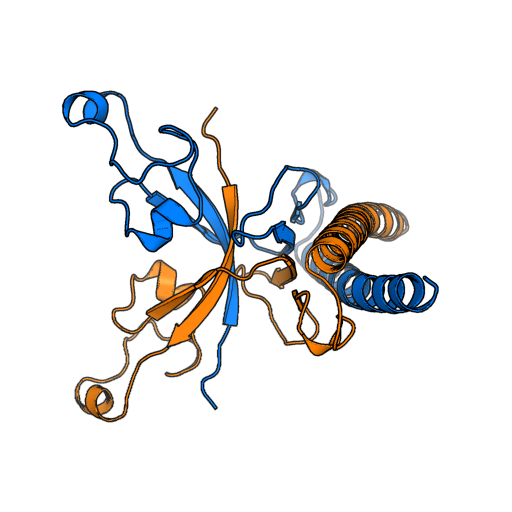 ALA B 1 83 ? 0.151 -24.578 -12.055 1 85.12 83 ALA B O 1
ATOM 1541 N N . LYS B 1 84 ? 1.8 -26 -11.445 1 90.69 84 LYS B N 1
ATOM 1542 C CA . LYS B 1 84 ? 1.04 -26.656 -10.398 1 90.69 84 LYS B CA 1
ATOM 1543 C C . LYS B 1 84 ? 0.993 -25.812 -9.125 1 90.69 84 LYS B C 1
ATOM 1545 O O . LYS B 1 84 ? 1.793 -24.891 -8.961 1 90.69 84 LYS B O 1
ATOM 1550 N N . GLU B 1 85 ? 0.059 -26.031 -8.281 1 90.5 85 GLU B N 1
ATOM 1551 C CA . GLU B 1 85 ? -0.148 -25.266 -7.051 1 90.5 85 GLU B CA 1
ATOM 1552 C C . GLU B 1 85 ? 1.136 -25.188 -6.23 1 90.5 85 GLU B C 1
ATOM 1554 O O . GLU B 1 85 ? 1.469 -24.125 -5.695 1 90.5 85 GLU B O 1
ATOM 1559 N N . THR B 1 86 ? 1.794 -26.266 -6.117 1 92.62 86 THR B N 1
ATOM 1560 C CA . THR B 1 86 ? 3.033 -26.297 -5.348 1 92.62 86 THR B CA 1
ATOM 1561 C C . THR B 1 86 ? 4.066 -25.359 -5.949 1 92.62 86 THR B C 1
ATOM 1563 O O . THR B 1 86 ? 4.762 -24.641 -5.219 1 92.62 86 THR B O 1
ATOM 1566 N N . GLN B 1 87 ? 4.172 -25.359 -7.234 1 91.88 87 GLN B N 1
ATOM 1567 C CA . GLN B 1 87 ? 5.098 -24.469 -7.926 1 91.88 87 GLN B CA 1
ATOM 1568 C C . GLN B 1 87 ? 4.707 -23 -7.734 1 91.88 87 GLN B C 1
ATOM 1570 O O . GLN B 1 87 ? 5.57 -22.141 -7.559 1 91.88 87 GLN B O 1
ATOM 1575 N N . ILE B 1 88 ? 3.465 -22.766 -7.77 1 93 88 ILE B N 1
ATOM 1576 C CA . ILE B 1 88 ? 2.965 -21.406 -7.566 1 93 88 ILE B CA 1
ATOM 1577 C C . ILE B 1 88 ? 3.365 -20.906 -6.18 1 93 88 ILE B C 1
ATOM 1579 O O . ILE B 1 88 ? 3.811 -19.766 -6.023 1 93 88 ILE B O 1
ATOM 1583 N N . ASN B 1 89 ? 3.209 -21.734 -5.188 1 94.5 89 ASN B N 1
ATOM 1584 C CA . ASN B 1 89 ? 3.586 -21.359 -3.826 1 94.5 89 ASN B CA 1
ATOM 1585 C C . ASN B 1 89 ? 5.078 -21.062 -3.721 1 94.5 89 ASN B C 1
ATOM 1587 O O . ASN B 1 89 ? 5.48 -20.125 -3.035 1 94.5 89 ASN B O 1
ATOM 1591 N N . ASP B 1 90 ? 5.84 -21.875 -4.402 1 95.19 90 ASP B N 1
ATOM 1592 C CA . ASP B 1 90 ? 7.281 -21.641 -4.414 1 95.19 90 ASP B CA 1
ATOM 1593 C C . ASP B 1 90 ? 7.613 -20.297 -5.062 1 95.19 90 ASP B C 1
ATOM 1595 O O . ASP B 1 90 ? 8.461 -19.562 -4.566 1 95.19 90 ASP B O 1
ATOM 1599 N N . LEU B 1 91 ? 6.969 -19.969 -6.145 1 95.81 91 LEU B N 1
ATOM 1600 C CA . LEU B 1 91 ? 7.219 -18.734 -6.867 1 95.81 91 LEU B CA 1
ATOM 1601 C C . LEU B 1 91 ? 6.742 -17.531 -6.066 1 95.81 91 LEU B C 1
ATOM 1603 O O . LEU B 1 91 ? 7.367 -16.469 -6.102 1 95.81 91 LEU B O 1
ATOM 1607 N N . LYS B 1 92 ? 5.656 -17.688 -5.355 1 96.12 92 LYS B N 1
ATOM 1608 C CA . LYS B 1 92 ? 5.219 -16.641 -4.438 1 96.12 92 LYS B CA 1
ATOM 1609 C C . LYS B 1 92 ? 6.273 -16.375 -3.367 1 96.12 92 LYS B C 1
ATOM 1611 O O . LYS B 1 92 ? 6.531 -15.219 -3.018 1 96.12 92 LYS B O 1
ATOM 1616 N N . GLY B 1 93 ? 6.738 -17.453 -2.816 1 97 93 GLY B N 1
ATOM 1617 C CA . GLY B 1 93 ? 7.816 -17.328 -1.85 1 97 93 GLY B CA 1
ATOM 1618 C C . GLY B 1 93 ? 9.031 -16.594 -2.4 1 97 93 GLY B C 1
ATOM 1619 O O . GLY B 1 93 ? 9.609 -15.75 -1.725 1 97 93 GLY B O 1
ATOM 1620 N N . LEU B 1 94 ? 9.445 -16.922 -3.629 1 97.62 94 LEU B N 1
ATOM 1621 C CA . LEU B 1 94 ? 10.562 -16.25 -4.293 1 97.62 94 LEU B CA 1
ATOM 1622 C C . LEU B 1 94 ? 10.266 -14.766 -4.484 1 97.62 94 LEU B C 1
ATOM 1624 O O . LEU B 1 94 ? 11.117 -13.922 -4.223 1 97.62 94 LEU B O 1
ATOM 1628 N N . TRP B 1 95 ? 9.094 -14.477 -5.008 1 98.06 95 TRP B N 1
ATOM 1629 C CA . TRP B 1 95 ? 8.672 -13.094 -5.211 1 98.06 95 TRP B CA 1
ATOM 1630 C C . TRP B 1 95 ? 8.75 -12.305 -3.91 1 98.06 95 TRP B C 1
ATOM 1632 O O . TRP B 1 95 ? 9.289 -11.195 -3.881 1 98.06 95 TRP B O 1
ATOM 1642 N N . LYS B 1 96 ? 8.227 -12.891 -2.832 1 98.44 96 LYS B N 1
ATOM 1643 C CA . LYS B 1 96 ? 8.297 -12.258 -1.52 1 98.44 96 LYS B CA 1
ATOM 1644 C C . LYS B 1 96 ? 9.742 -11.977 -1.123 1 98.44 96 LYS B C 1
ATOM 1646 O O . LYS B 1 96 ? 10.07 -10.867 -0.697 1 98.44 96 LYS B O 1
ATOM 1651 N N . GLU B 1 97 ? 10.516 -12.953 -1.223 1 98.44 97 GLU B N 1
ATOM 1652 C CA . GLU B 1 97 ? 11.922 -12.812 -0.868 1 98.44 97 GLU B CA 1
ATOM 1653 C C . GLU B 1 97 ? 12.57 -11.648 -1.622 1 98.44 97 GLU B C 1
ATOM 1655 O O . GLU B 1 97 ? 13.25 -10.82 -1.022 1 98.44 97 GLU B O 1
ATOM 1660 N N . ILE B 1 98 ? 12.391 -11.609 -2.896 1 98.62 98 ILE B N 1
ATOM 1661 C CA . ILE B 1 98 ? 12.977 -10.586 -3.75 1 98.62 98 ILE B CA 1
ATOM 1662 C C . ILE B 1 98 ? 12.43 -9.211 -3.352 1 98.62 98 ILE B C 1
ATOM 1664 O O . ILE B 1 98 ? 13.195 -8.258 -3.203 1 98.62 98 ILE B O 1
ATOM 1668 N N . CYS B 1 99 ? 11.117 -9.094 -3.205 1 98.81 99 CYS B N 1
ATOM 1669 C CA . CYS B 1 99 ? 10.508 -7.816 -2.883 1 98.81 99 CYS B CA 1
ATOM 1670 C C . CYS B 1 99 ? 11.023 -7.277 -1.554 1 98.81 99 CYS B C 1
ATOM 1672 O O . CYS B 1 99 ? 11.375 -6.102 -1.45 1 98.81 99 CYS B O 1
ATOM 1674 N N . VAL B 1 100 ? 11.07 -8.125 -0.516 1 98.75 100 VAL B N 1
ATOM 1675 C CA . VAL B 1 100 ? 11.539 -7.707 0.801 1 98.75 100 VAL B CA 1
ATOM 1676 C C . VAL B 1 100 ? 13 -7.262 0.711 1 98.75 100 VAL B C 1
ATOM 1678 O O . VAL B 1 100 ? 13.391 -6.262 1.319 1 98.75 100 VAL B O 1
ATOM 1681 N N . LYS B 1 101 ? 13.742 -7.984 -0.031 1 98.75 101 LYS B N 1
ATOM 1682 C CA . LYS B 1 101 ? 15.133 -7.598 -0.258 1 98.75 101 LYS B CA 1
ATOM 1683 C C . LYS B 1 101 ? 15.227 -6.227 -0.924 1 98.75 101 LYS B C 1
ATOM 1685 O O . LYS B 1 101 ? 16.062 -5.406 -0.554 1 98.75 101 LYS B O 1
ATOM 1690 N N . LYS B 1 102 ? 14.406 -5.977 -1.987 1 98.88 102 LYS B N 1
ATOM 1691 C CA . LYS B 1 102 ? 14.43 -4.699 -2.691 1 98.88 102 LYS B CA 1
ATOM 1692 C C . LYS B 1 102 ? 14.031 -3.555 -1.765 1 98.88 102 LYS B C 1
ATOM 1694 O O . LYS B 1 102 ? 14.547 -2.441 -1.884 1 98.88 102 LYS B O 1
ATOM 1699 N N . VAL B 1 103 ? 13.133 -3.787 -0.829 1 98.75 103 VAL B N 1
ATOM 1700 C CA . VAL B 1 103 ? 12.75 -2.785 0.163 1 98.75 103 VAL B CA 1
ATOM 1701 C C . VAL B 1 103 ? 13.977 -2.387 0.986 1 98.75 103 VAL B C 1
ATOM 1703 O O . VAL B 1 103 ? 14.258 -1.197 1.154 1 98.75 103 VAL B O 1
ATOM 1706 N N . GLN B 1 104 ? 14.68 -3.344 1.468 1 98.38 104 GLN B N 1
ATOM 1707 C CA . GLN B 1 104 ? 15.867 -3.066 2.266 1 98.38 104 GLN B CA 1
ATOM 1708 C C . GLN B 1 104 ? 16.953 -2.381 1.431 1 98.38 104 GLN B C 1
ATOM 1710 O O . GLN B 1 104 ? 17.609 -1.454 1.901 1 98.38 104 GLN B O 1
ATOM 1715 N N . GLU B 1 105 ? 17.125 -2.818 0.194 1 98.75 105 GLU B N 1
ATOM 1716 C CA . GLU B 1 105 ? 18.125 -2.217 -0.693 1 98.75 105 GLU B CA 1
ATOM 1717 C C . GLU B 1 105 ? 17.797 -0.754 -0.977 1 98.75 105 GLU B C 1
ATOM 1719 O O . GLU B 1 105 ? 18.703 0.063 -1.169 1 98.75 105 GLU B O 1
ATOM 1724 N N . ALA B 1 106 ? 16.531 -0.449 -1.087 1 98.69 106 ALA B N 1
ATOM 1725 C CA . ALA B 1 106 ? 16.141 0.945 -1.28 1 98.69 106 ALA B CA 1
ATOM 1726 C C . ALA B 1 106 ? 16.672 1.823 -0.149 1 98.69 106 ALA B C 1
ATOM 1728 O O . ALA B 1 106 ? 17.234 2.893 -0.397 1 98.69 106 ALA B O 1
ATOM 1729 N N . TYR B 1 107 ? 16.453 1.358 1.056 1 97.62 107 TYR B N 1
ATOM 1730 C CA . TYR B 1 107 ? 16.953 2.078 2.225 1 97.62 107 TYR B CA 1
ATOM 1731 C C . TYR B 1 107 ? 18.453 2.262 2.156 1 97.62 107 TYR B C 1
ATOM 1733 O O . TYR B 1 107 ? 18.969 3.375 2.328 1 97.62 107 TYR B O 1
ATOM 1741 N N . ASP B 1 108 ? 19.156 1.158 1.934 1 97.5 108 ASP B N 1
ATOM 1742 C CA . ASP B 1 108 ? 20.609 1.187 1.905 1 97.5 108 ASP B CA 1
ATOM 1743 C C . ASP B 1 108 ? 21.125 2.15 0.836 1 97.5 108 ASP B C 1
ATOM 1745 O O . ASP B 1 108 ? 22.031 2.943 1.091 1 97.5 108 ASP B O 1
ATOM 1749 N N . GLU B 1 109 ? 20.547 2.012 -0.373 1 98.06 109 GLU B N 1
ATOM 1750 C CA . GLU B 1 109 ? 20.984 2.879 -1.47 1 98.06 109 GLU B CA 1
ATOM 1751 C C . GLU B 1 109 ? 20.688 4.344 -1.156 1 98.06 109 GLU B C 1
ATOM 1753 O O . GLU B 1 109 ? 21.516 5.215 -1.438 1 98.06 109 GLU B O 1
ATOM 1758 N N . PHE B 1 110 ? 19.547 4.664 -0.595 1 97.94 110 PHE B N 1
ATOM 1759 C CA . PHE B 1 110 ? 19.203 6.031 -0.229 1 97.94 110 PHE B CA 1
ATOM 1760 C C . PHE B 1 110 ? 20.219 6.602 0.756 1 97.94 110 PHE B C 1
ATOM 1762 O O . PHE B 1 110 ? 20.719 7.711 0.564 1 97.94 110 PHE B O 1
ATOM 1769 N N . MET B 1 111 ? 20.484 5.855 1.853 1 95.88 111 MET B N 1
ATOM 1770 C CA . MET B 1 111 ? 21.406 6.324 2.889 1 95.88 111 MET B CA 1
ATOM 1771 C C . MET B 1 111 ? 22.797 6.582 2.311 1 95.88 111 MET B C 1
ATOM 1773 O O . MET B 1 111 ? 23.469 7.527 2.711 1 95.88 111 MET B O 1
ATOM 1777 N N . LYS B 1 112 ? 23.188 5.73 1.409 1 95.44 112 LYS B N 1
ATOM 1778 C CA . LYS B 1 112 ? 24.484 5.91 0.753 1 95.44 112 LYS B CA 1
ATOM 1779 C C . LYS B 1 112 ? 24.5 7.184 -0.087 1 95.44 112 LYS B C 1
ATOM 1781 O O . LYS B 1 112 ? 25.453 7.961 -0.023 1 95.44 112 LYS B O 1
ATOM 1786 N N . ARG B 1 113 ? 23.5 7.496 -0.828 1 94.31 113 ARG B N 1
ATOM 1787 C CA . ARG B 1 113 ? 23.453 8.617 -1.758 1 94.31 113 ARG B CA 1
ATOM 1788 C C . ARG B 1 113 ? 23.172 9.93 -1.025 1 94.31 113 ARG B C 1
ATOM 1790 O O . ARG B 1 113 ? 23.656 10.984 -1.413 1 94.31 113 ARG B O 1
ATOM 1797 N N . ALA B 1 114 ? 22.312 9.875 -0.072 1 89.81 114 ALA B N 1
ATOM 1798 C CA . ALA B 1 114 ? 21.938 11.07 0.688 1 89.81 114 ALA B CA 1
ATOM 1799 C C . ALA B 1 114 ? 23.125 11.578 1.513 1 89.81 114 ALA B C 1
ATOM 1801 O O . ALA B 1 114 ? 23.234 12.773 1.785 1 89.81 114 ALA B O 1
ATOM 1802 N N . ASN B 1 115 ? 23.984 10.773 2.021 1 80.88 115 ASN B N 1
ATOM 1803 C CA . ASN B 1 115 ? 25.141 11.156 2.834 1 80.88 115 ASN B CA 1
ATOM 1804 C C . ASN B 1 115 ? 26.359 11.469 1.97 1 80.88 115 ASN B C 1
ATOM 1806 O O . ASN B 1 115 ? 27.391 11.898 2.48 1 80.88 115 ASN B O 1
ATOM 1810 N N . GLN B 1 116 ? 26.344 11.062 0.807 1 71.75 116 GLN B N 1
ATOM 1811 C CA . GLN B 1 116 ? 27.438 11.438 -0.093 1 71.75 116 GLN B CA 1
ATOM 1812 C C . GLN B 1 116 ? 27.281 12.875 -0.58 1 71.75 116 GLN B C 1
ATOM 1814 O O . GLN B 1 116 ? 28.266 13.5 -0.991 1 71.75 116 GLN B O 1
ATOM 1819 N N . ASP B 1 117 ? 26.078 13.406 -0.597 1 53.88 117 ASP B N 1
ATOM 1820 C CA . ASP B 1 117 ? 25.938 14.805 -0.987 1 53.88 117 ASP B CA 1
ATOM 1821 C C . ASP B 1 117 ? 26.062 15.727 0.223 1 53.88 117 ASP B C 1
ATOM 1823 O O . ASP B 1 117 ? 25.547 15.43 1.296 1 53.88 117 ASP B O 1
#

Radius of gyration: 19.16 Å; Cα contacts (8 Å, |Δi|>4): 415; chains: 2; bounding box: 55×50×46 Å

Solvent-accessible surface area (backbone atoms only — not comparable to full-atom values): 12846 Å² total; per-residue (Å²): 128,89,42,64,26,40,33,32,32,39,27,30,43,64,74,47,78,82,44,55,81,78,48,78,65,87,72,57,83,63,47,89,52,45,39,50,55,63,34,63,75,64,63,39,92,40,52,44,72,45,68,36,41,41,22,33,36,30,18,34,85,68,5,30,34,82,48,77,67,23,42,51,56,77,43,75,87,77,45,69,96,79,60,49,72,69,54,49,52,51,50,50,51,50,48,49,53,42,37,34,49,32,42,50,48,33,53,54,52,43,56,57,55,60,69,71,100,126,90,42,66,25,42,33,33,33,39,25,32,43,63,73,47,78,82,45,53,79,77,47,78,65,90,71,58,82,62,48,89,51,46,38,49,56,62,35,62,77,64,63,39,91,41,54,45,70,45,67,36,42,41,22,32,36,31,18,34,85,67,6,29,34,82,49,77,67,24,39,52,55,78,45,75,88,76,45,68,95,80,59,49,70,69,54,48,53,52,51,50,51,50,48,49,53,43,37,32,49,32,40,49,47,33,53,54,52,43,57,55,55,62,67,69,100

pLDDT: mean 92.0, std 8.76, range [40.53, 98.88]

Organism: Saccharibacillus brassicae (NCBI:txid2583377)

Sequence (234 aa):
MSTFTHVILEVFCSFSDEDANEGAPSYCKRNVGNPGYHCLENKCKHVAYTYAPNEIAYSDDDGEVPDGESCIGLGGEMLPPNAKETQINDLKGLWKEICVKKVQEAYDEFMKRANQDMSTFTHVILEVFCSFSDEDANEGAPSYCKRNVGNPGYHCLENKCKHVAYTYAPNEIAYSDDDGEVPDGESCIGLGGEMLPPNAKETQINDLKGLWKEICVKKVQEAYDEFMKRANQD

Foldseek 3Di:
DPDDDDFAKDKWFQDDPVCPVVPDDPQPPPDGGDDDVSCVVVVPPRMDIDGQPQKAFDADPRRHGDDPVRMDHDDPVNDDPDDDPVRVVVVSVVSVVVSVVVVVVVVVVCVVVVVVD/DPDDDDFAKDKWFQDDPVCPVVPDDPQPDPDGGDDDVSCVVVVPPRMDIDGQPQKAFDADPRRHGDDPVGMDHDDPVNDDPDDDPVRVVVVSVVSVVVSVVVVVVVVVVCVVVVVVD